Protein AF-A0A5Q0UIB2-F1 (afdb_monomer_lite)

Secondary structure (DSSP, 8-state):
---HHHHHHHHHHHHHS-HHHHHH-HHHHHHHHHHHHHHH-SS--HHHHHHHHHHHHHHHHHHHHTT------S------S-GGGGS-HHHHHHHHS-S-HHHHHHHHHHHHHHHHHHHHHTS----HHHHTT-TTS-SEEE--TTS-EEEEEEEEES--TT--HHHHHHHHHHHHHHIIIIIHHHHHHHTT-SSEEEEEEEEE-S----EEEEEETTEEEEEEE--HHHHHHHHHHHHHTGGG---SEEEEEEEEEEEETTEEEEEEEEEEEEE--TTSPP----EEEE-GGGGSSS----EEEESS---HHHHHHHHH--S-----------------

Foldseek 3Di:
DQFVLVLLLVLLCVLLVHPVLQVLAPLSVQLNVLSVVLRPDPDRAASSLVSVQLSVLLLLLQQLQQVPLDPDAQDDDSDRDHSVSSDDSVVSSCLNSPNDPVSVVQSSVLSSLQSLVCNVVVHHWDQPCRVVVDVFAARTWDDDPPAFIEGEHEEEDAALPPDDLVVLLVRCCVRQCSCVVTHHVVHCVVVVRPDYAYEYEYEYHDADQDWDWDDDPRFIKTKGWHDPVSVVSSLVSCVVVPVPHPHQWYKYWIKMFIDGPNRTFKIWTQMDISHHDPRDDDQQGKIWGFEPVPNDDRHGDRIGIDRHGDDPRVVVCVRPDDPPDPPDPPDPPPPDPDDD

Radius of gyration: 20.27 Å; chains: 1; bounding box: 44×62×57 Å

pLDDT: mean 71.96, std 18.1, range [25.45, 96.5]

Structure (mmCIF, N/CA/C/O backbone):
data_AF-A0A5Q0UIB2-F1
#
_entry.id   AF-A0A5Q0UIB2-F1
#
loop_
_atom_site.group_PDB
_atom_site.id
_atom_site.type_symbol
_atom_site.label_atom_id
_atom_site.label_alt_id
_atom_site.label_comp_id
_atom_site.label_asym_id
_atom_site.label_entity_id
_atom_site.label_seq_id
_atom_site.pdbx_PDB_ins_code
_atom_site.Cartn_x
_atom_site.Cartn_y
_atom_site.Cartn_z
_atom_site.occupancy
_atom_site.B_iso_or_equiv
_atom_site.auth_seq_id
_atom_site.auth_comp_id
_atom_site.auth_asym_id
_atom_site.auth_atom_id
_atom_site.pdbx_PDB_model_num
ATOM 1 N N . MET A 1 1 ? -3.865 -0.382 -32.700 1.00 36.28 1 MET A N 1
ATOM 2 C CA . MET A 1 1 ? -4.350 -0.501 -31.312 1.00 36.28 1 MET A CA 1
ATOM 3 C C . MET A 1 1 ? -3.596 0.543 -30.508 1.00 36.28 1 MET A C 1
ATOM 5 O O . MET A 1 1 ? -2.410 0.690 -30.798 1.00 36.28 1 MET A O 1
ATOM 9 N N . PRO A 1 2 ? -4.255 1.319 -29.630 1.00 48.44 2 PRO A N 1
ATOM 10 C CA . PRO A 1 2 ? -3.548 2.219 -28.716 1.00 48.44 2 PRO A CA 1
ATOM 11 C C . PRO A 1 2 ? -2.527 1.414 -27.906 1.00 48.44 2 PRO A C 1
ATOM 13 O O . PRO A 1 2 ? -2.755 0.230 -27.636 1.00 48.44 2 PRO A O 1
ATOM 16 N N . ASN A 1 3 ? -1.378 2.011 -27.592 1.00 61.47 3 ASN A N 1
ATOM 17 C CA . ASN A 1 3 ? -0.396 1.318 -26.766 1.00 61.47 3 ASN A CA 1
ATOM 18 C C . ASN A 1 3 ? -0.929 1.237 -25.311 1.00 61.47 3 ASN A C 1
ATOM 20 O O . ASN A 1 3 ? -1.862 1.944 -24.922 1.00 61.47 3 ASN A O 1
ATOM 24 N N . PHE A 1 4 ? -0.381 0.339 -24.492 1.00 59.69 4 PHE A N 1
ATOM 25 C CA . PHE A 1 4 ? -0.876 0.134 -23.122 1.00 59.69 4 PHE A CA 1
ATOM 26 C C . PHE A 1 4 ? -0.714 1.385 -22.234 1.00 59.69 4 PHE A C 1
ATOM 28 O O . PHE A 1 4 ? -1.560 1.667 -21.386 1.00 59.69 4 PHE A O 1
ATOM 35 N N . ALA A 1 5 ? 0.338 2.173 -22.469 1.00 65.06 5 ALA A N 1
ATOM 36 C CA . ALA A 1 5 ? 0.573 3.429 -21.764 1.00 65.06 5 ALA A CA 1
ATOM 37 C C . ALA A 1 5 ? -0.485 4.497 -22.105 1.00 65.06 5 ALA A C 1
ATOM 39 O O . ALA A 1 5 ? -0.920 5.216 -21.210 1.00 65.06 5 ALA A O 1
ATOM 40 N N . ASP A 1 6 ? -0.975 4.546 -23.348 1.00 65.19 6 ASP A N 1
ATOM 41 C CA . ASP A 1 6 ? -2.083 5.402 -23.780 1.00 65.19 6 ASP A CA 1
ATOM 42 C C . ASP A 1 6 ? -3.378 5.010 -23.064 1.00 65.19 6 ASP A C 1
ATOM 44 O O . ASP A 1 6 ? -4.120 5.885 -22.631 1.00 65.19 6 ASP A O 1
ATOM 48 N N . SER A 1 7 ? -3.622 3.709 -22.869 1.00 63.28 7 SER A N 1
ATOM 49 C CA . SER A 1 7 ? -4.803 3.223 -22.135 1.00 63.28 7 SER A CA 1
ATOM 50 C C . SER A 1 7 ? -4.756 3.632 -20.658 1.00 63.28 7 SER A C 1
ATOM 52 O O . SER A 1 7 ? -5.759 4.066 -20.099 1.00 63.28 7 SER A O 1
ATOM 54 N N . LEU A 1 8 ? -3.577 3.565 -20.028 1.00 66.06 8 LEU A N 1
ATOM 55 C CA . LEU A 1 8 ? -3.372 4.067 -18.664 1.00 66.06 8 LEU A CA 1
ATOM 56 C C . LEU A 1 8 ? -3.466 5.596 -18.584 1.00 66.06 8 LEU A C 1
ATOM 58 O O . LEU A 1 8 ? -3.991 6.131 -17.609 1.00 66.06 8 LEU A O 1
ATOM 62 N N . ARG A 1 9 ? -2.991 6.316 -19.607 1.00 71.38 9 ARG A N 1
ATOM 63 C CA . ARG A 1 9 ? -3.154 7.772 -19.695 1.00 71.38 9 ARG A CA 1
ATOM 64 C C . ARG A 1 9 ? -4.632 8.134 -19.762 1.00 71.38 9 ARG A C 1
ATOM 66 O O . ARG A 1 9 ? -5.083 8.967 -18.985 1.00 71.38 9 ARG A O 1
ATOM 73 N N . GLU A 1 10 ? -5.379 7.507 -20.666 1.00 68.56 10 GLU A N 1
ATOM 74 C CA . GLU A 1 10 ? -6.825 7.701 -20.797 1.00 68.56 10 GLU A CA 1
ATOM 75 C C . GLU A 1 10 ? -7.543 7.358 -19.490 1.00 68.56 10 GLU A C 1
ATOM 77 O O . GLU A 1 10 ? -8.359 8.152 -19.029 1.00 68.56 10 GLU A O 1
ATOM 82 N N . PHE A 1 11 ? -7.160 6.262 -18.830 1.00 70.25 11 PHE A N 1
ATOM 83 C CA . PHE A 1 11 ? -7.655 5.882 -17.506 1.00 70.25 11 PHE A CA 1
ATOM 84 C C . PHE A 1 11 ? -7.462 7.002 -16.467 1.00 70.25 11 PHE A C 1
ATOM 86 O O . PHE A 1 11 ? -8.418 7.413 -15.809 1.00 70.25 11 PHE A O 1
ATOM 93 N N . PHE A 1 12 ? -6.253 7.558 -16.339 1.00 70.94 12 PHE A N 1
ATOM 94 C CA . PHE A 1 12 ? -6.005 8.649 -15.391 1.00 70.94 12 PHE A CA 1
ATOM 95 C C . PHE A 1 12 ? -6.692 9.956 -15.783 1.00 70.94 12 PHE A C 1
ATOM 97 O O . PHE A 1 12 ? -7.171 10.660 -14.900 1.00 70.94 12 PHE A O 1
ATOM 104 N N . LEU A 1 13 ? -6.771 10.279 -17.077 1.00 70.44 13 LEU A N 1
ATOM 105 C CA . LEU A 1 13 ? -7.489 11.459 -17.571 1.00 70.44 13 LEU A CA 1
ATOM 106 C C . LEU A 1 13 ? -8.978 11.389 -17.234 1.00 70.44 13 LEU A C 1
ATOM 108 O O . LEU A 1 13 ? -9.573 12.384 -16.824 1.00 70.44 13 LEU A O 1
ATOM 112 N N . VAL A 1 14 ? -9.560 10.201 -17.375 1.00 67.00 14 VAL A N 1
ATOM 113 C CA . VAL A 1 14 ? -10.951 9.910 -17.042 1.00 67.00 14 VAL A CA 1
ATOM 114 C C . VAL A 1 14 ? -11.206 10.086 -15.540 1.00 67.00 14 VAL A C 1
ATOM 116 O O . VAL A 1 14 ? -12.206 10.692 -15.159 1.00 67.00 14 VAL A O 1
ATOM 119 N N . ILE A 1 15 ? -10.283 9.649 -14.680 1.00 64.44 15 ILE A N 1
ATOM 120 C CA . ILE A 1 15 ? -10.420 9.816 -13.224 1.00 64.44 15 ILE A CA 1
ATOM 121 C C . ILE A 1 15 ? -10.185 11.269 -12.787 1.00 64.44 15 ILE A C 1
ATOM 123 O O . ILE A 1 15 ? -10.944 11.801 -11.976 1.00 64.44 15 ILE A O 1
ATOM 127 N N . ALA A 1 16 ? -9.162 11.928 -13.332 1.00 64.56 16 ALA A N 1
ATOM 128 C CA . ALA A 1 16 ? -8.781 13.293 -12.974 1.00 64.56 16 ALA A CA 1
ATOM 129 C C . ALA A 1 16 ? -9.656 14.373 -13.633 1.00 64.56 16 ALA A C 1
ATOM 131 O O . ALA A 1 16 ? -9.430 15.552 -13.400 1.00 64.56 16 ALA A O 1
ATOM 132 N N . SER A 1 17 ? -10.657 13.997 -14.438 1.00 59.56 17 SER A N 1
ATOM 133 C CA . SER A 1 17 ? -11.678 14.866 -15.054 1.00 59.56 17 SER A CA 1
ATOM 134 C C . SER A 1 17 ? -11.187 15.939 -16.051 1.00 59.56 17 SER A C 1
ATOM 136 O O . SER A 1 17 ? -11.980 16.373 -16.887 1.00 59.56 17 SER A O 1
ATOM 138 N N . SER A 1 18 ? -9.917 16.380 -16.027 1.00 65.06 18 SER A N 1
ATOM 139 C CA . SER A 1 18 ? -9.309 17.217 -17.082 1.00 65.06 18 SER A CA 1
ATOM 140 C C . SER A 1 18 ? -7.768 17.255 -17.058 1.00 65.06 18 SER A C 1
ATOM 142 O O . SER A 1 18 ? -7.144 17.126 -16.009 1.00 65.06 18 SER A O 1
ATOM 144 N N . GLU A 1 19 ? -7.139 17.552 -18.205 1.00 63.50 19 GLU A N 1
ATOM 145 C CA . GLU A 1 19 ? -5.682 17.792 -18.312 1.00 63.50 19 GLU A CA 1
ATOM 146 C C . GLU A 1 19 ? -5.175 18.982 -17.483 1.00 63.50 19 GLU A C 1
ATOM 148 O O . GLU A 1 19 ? -4.010 19.012 -17.080 1.00 63.50 19 GLU A O 1
ATOM 153 N N . THR A 1 20 ? -6.014 19.998 -17.268 1.00 62.47 20 THR A N 1
ATOM 154 C CA . THR A 1 20 ? -5.628 21.208 -16.530 1.00 62.47 20 THR A CA 1
ATOM 155 C C . THR A 1 20 ? -5.416 20.894 -15.054 1.00 62.47 20 THR A C 1
ATOM 157 O O . THR A 1 20 ? -4.404 21.305 -14.497 1.00 62.47 20 THR A O 1
ATOM 160 N N . GLU A 1 21 ? -6.317 20.112 -14.456 1.00 59.75 21 GLU A N 1
ATOM 161 C CA . GLU A 1 21 ? -6.222 19.689 -13.053 1.00 59.75 21 GLU A CA 1
ATOM 162 C C . GLU A 1 21 ? -4.993 18.787 -12.819 1.00 59.75 21 GLU A C 1
ATOM 164 O O . GLU A 1 21 ? -4.321 18.888 -11.794 1.00 59.75 21 GLU A O 1
ATOM 169 N N . ILE A 1 22 ? -4.604 17.988 -13.818 1.00 59.00 22 ILE A N 1
ATOM 170 C CA . ILE A 1 22 ? -3.416 17.128 -13.732 1.00 59.00 22 ILE A CA 1
ATOM 171 C C . ILE A 1 22 ? -2.112 17.936 -13.711 1.00 59.00 22 ILE A C 1
ATOM 173 O O . ILE A 1 22 ? -1.179 17.588 -12.988 1.00 59.00 22 ILE A O 1
ATOM 177 N N . LYS A 1 23 ? -2.027 19.037 -14.469 1.00 62.88 23 LYS A N 1
ATOM 178 C CA . LYS A 1 23 ? -0.809 19.872 -14.540 1.00 62.88 23 LYS A CA 1
ATOM 179 C C . LYS A 1 23 ? -0.460 20.550 -13.211 1.00 62.88 23 LYS A C 1
ATOM 181 O O . LYS A 1 23 ? 0.684 20.982 -13.049 1.00 62.88 23 LYS A O 1
ATOM 186 N N . GLU A 1 24 ? -1.411 20.625 -12.282 1.00 63.53 24 GLU A N 1
ATOM 187 C CA . GLU A 1 24 ? -1.240 21.204 -10.948 1.00 63.53 24 GLU A CA 1
ATOM 188 C C . GLU A 1 24 ? -0.707 20.185 -9.918 1.00 63.53 24 GLU A C 1
ATOM 190 O O . GLU A 1 24 ? -0.070 20.589 -8.944 1.00 63.53 24 GLU A O 1
ATOM 195 N N . ASN A 1 25 ? -0.848 18.871 -10.157 1.00 64.12 25 ASN A N 1
ATOM 196 C CA . ASN A 1 25 ? -0.273 17.817 -9.312 1.00 64.12 25 ASN A CA 1
ATOM 197 C C . ASN A 1 25 ? 1.076 17.327 -9.853 1.00 64.12 25 ASN A C 1
ATOM 199 O O . ASN A 1 25 ? 1.138 16.659 -10.880 1.00 64.12 25 ASN A O 1
ATOM 203 N N . SER A 1 26 ? 2.165 17.565 -9.119 1.00 65.44 26 SER A N 1
ATOM 204 C CA . SER A 1 26 ? 3.510 17.158 -9.546 1.00 65.44 26 SER A CA 1
ATOM 205 C C . SER A 1 26 ? 3.712 15.640 -9.649 1.00 65.44 26 SER A C 1
ATOM 207 O O . SER A 1 26 ? 4.432 15.196 -10.535 1.00 65.44 26 SER A O 1
ATOM 209 N N . LEU A 1 27 ? 3.073 14.825 -8.804 1.00 69.69 27 LEU A N 1
ATOM 210 C CA . LEU A 1 27 ? 3.180 13.363 -8.848 1.00 69.69 27 LEU A CA 1
ATOM 211 C C . LEU A 1 27 ? 2.435 12.775 -10.053 1.00 69.69 27 LEU A C 1
ATOM 213 O O . LEU A 1 27 ? 3.013 11.972 -10.786 1.00 69.69 27 LEU A O 1
ATOM 217 N N . LEU A 1 28 ? 1.168 13.156 -10.255 1.00 67.25 28 LEU A N 1
ATOM 218 C CA . LEU A 1 28 ? 0.359 12.646 -11.367 1.00 67.25 28 LEU A CA 1
ATOM 219 C C . LEU A 1 28 ? 0.869 13.178 -12.707 1.00 67.25 28 LEU A C 1
ATOM 221 O O . LEU A 1 28 ? 1.007 12.404 -13.650 1.00 67.25 28 LEU A O 1
ATOM 225 N N . LYS A 1 29 ? 1.250 14.460 -12.764 1.00 71.75 29 LYS A N 1
ATOM 226 C CA . LYS A 1 29 ? 1.937 15.050 -13.915 1.00 71.75 29 LYS A CA 1
ATOM 227 C C . LYS A 1 29 ? 3.205 14.278 -14.267 1.00 71.75 29 LYS A C 1
ATOM 229 O O . LYS A 1 29 ? 3.327 13.843 -15.404 1.00 71.75 29 LYS A O 1
ATOM 234 N N . ASN A 1 30 ? 4.096 14.037 -13.298 1.00 72.50 30 ASN A N 1
ATOM 235 C CA . ASN A 1 30 ? 5.318 13.26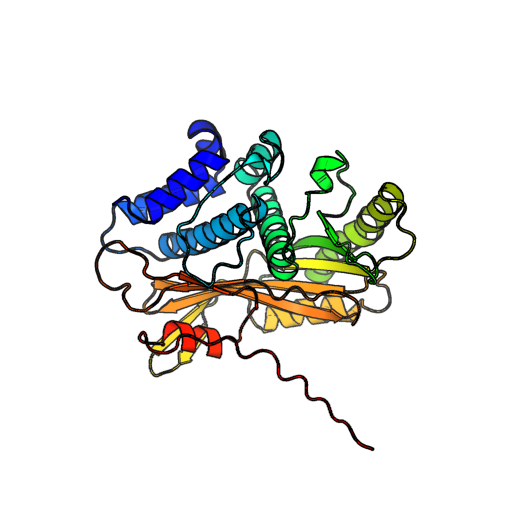5 -13.542 1.00 72.50 30 ASN A CA 1
ATOM 236 C C . ASN A 1 30 ? 4.996 11.854 -14.058 1.00 72.50 30 ASN A C 1
ATOM 238 O O . ASN A 1 30 ? 5.676 11.362 -14.950 1.00 72.50 30 ASN A O 1
ATOM 242 N N . ARG A 1 31 ? 3.961 11.190 -13.522 1.00 70.81 31 ARG A N 1
ATOM 243 C CA . ARG A 1 31 ? 3.537 9.870 -14.015 1.00 70.81 31 ARG A CA 1
ATOM 244 C C . ARG A 1 31 ? 3.041 9.933 -15.458 1.00 70.81 31 ARG A C 1
ATOM 246 O O . ARG A 1 31 ? 3.454 9.093 -16.247 1.00 70.81 31 ARG A O 1
ATOM 253 N N . LEU A 1 32 ? 2.211 10.912 -15.818 1.00 71.19 32 LEU A N 1
ATOM 254 C CA . LEU A 1 32 ? 1.721 11.053 -17.191 1.00 71.19 32 LEU A CA 1
ATOM 255 C C . LEU A 1 32 ? 2.834 11.411 -18.176 1.00 71.19 32 LEU A C 1
ATOM 257 O O . LEU A 1 32 ? 2.921 10.774 -19.218 1.00 71.19 32 LEU A O 1
ATOM 261 N N . GLU A 1 33 ? 3.720 12.344 -17.821 1.00 76.19 33 GLU A N 1
ATOM 262 C CA . GLU A 1 33 ? 4.900 12.679 -18.630 1.00 76.19 33 GLU A CA 1
ATOM 263 C C . GLU A 1 33 ? 5.754 11.425 -18.882 1.00 76.19 33 GLU A C 1
ATOM 265 O O . GLU A 1 33 ? 6.173 11.164 -20.007 1.00 76.19 33 GLU A O 1
ATOM 270 N N . LYS A 1 34 ? 5.923 10.568 -17.865 1.00 71.62 34 LYS A N 1
ATOM 271 C CA . LYS A 1 34 ? 6.623 9.284 -18.012 1.00 71.62 34 LYS A CA 1
ATOM 272 C C . LYS A 1 34 ? 5.872 8.275 -18.888 1.00 71.62 34 LYS A C 1
ATOM 274 O O . LYS A 1 34 ? 6.515 7.546 -19.636 1.00 71.62 34 LYS A O 1
ATOM 279 N N . LEU A 1 35 ? 4.539 8.223 -18.846 1.00 68.81 35 LEU A N 1
ATOM 280 C CA . LEU A 1 35 ? 3.742 7.382 -19.757 1.00 68.81 35 LEU A CA 1
ATOM 281 C C . LEU A 1 35 ? 3.807 7.878 -21.216 1.00 68.81 35 LEU A C 1
ATOM 283 O O . LEU A 1 35 ? 3.777 7.071 -22.150 1.00 68.81 35 LEU A O 1
ATOM 287 N N . GLU A 1 36 ? 3.930 9.189 -21.427 1.00 70.75 36 GLU A N 1
ATOM 288 C CA . GLU A 1 36 ? 4.139 9.796 -22.748 1.00 70.75 36 GLU A CA 1
ATOM 289 C C . GLU A 1 36 ? 5.537 9.490 -23.306 1.00 70.75 36 GLU A C 1
ATOM 291 O O . GLU A 1 36 ? 5.662 9.124 -24.479 1.00 70.75 36 GLU A O 1
ATOM 296 N N . GLU A 1 37 ? 6.578 9.551 -22.466 1.00 69.44 37 GLU A N 1
ATOM 297 C CA . GLU A 1 37 ? 7.935 9.100 -22.818 1.00 69.44 37 GLU A CA 1
ATOM 298 C C . GLU A 1 37 ? 7.905 7.638 -23.301 1.00 69.44 37 GLU A C 1
ATOM 300 O O . GLU A 1 37 ? 8.342 7.342 -24.413 1.00 69.44 37 GLU A O 1
ATOM 305 N N . ILE A 1 38 ? 7.257 6.737 -22.549 1.00 65.31 38 ILE A N 1
ATOM 306 C CA . ILE A 1 38 ? 7.101 5.315 -22.922 1.00 65.31 38 ILE A CA 1
ATOM 307 C C . ILE A 1 38 ? 6.439 5.139 -24.289 1.00 65.31 38 ILE A C 1
ATOM 309 O O . ILE A 1 38 ? 6.805 4.249 -25.053 1.00 65.31 38 ILE A O 1
ATOM 313 N N . SER A 1 39 ? 5.454 5.980 -24.596 1.00 61.09 39 SER A N 1
ATOM 314 C CA . SER A 1 39 ? 4.678 5.897 -25.834 1.00 61.09 39 SER A CA 1
ATOM 315 C C . SER A 1 39 ? 5.459 6.331 -27.076 1.00 61.09 39 SER A C 1
ATOM 317 O O . SER A 1 39 ? 5.040 6.037 -28.197 1.00 61.09 39 SER A O 1
ATOM 319 N N . SER A 1 40 ? 6.573 7.040 -26.884 1.00 61.22 40 SER A N 1
ATOM 320 C CA . SER A 1 40 ? 7.373 7.650 -27.950 1.00 61.22 40 SER A CA 1
ATOM 321 C C . SER A 1 40 ? 8.780 7.055 -28.094 1.00 61.22 40 SER A C 1
ATOM 323 O O . SER A 1 40 ? 9.405 7.231 -29.143 1.00 61.22 40 SER A O 1
ATOM 325 N N . GLU A 1 41 ? 9.268 6.320 -27.093 1.00 58.00 41 GLU A N 1
ATOM 326 C CA . GLU A 1 41 ? 10.610 5.734 -27.069 1.00 58.00 41 GLU A CA 1
ATOM 327 C C . GLU A 1 41 ? 10.651 4.268 -27.545 1.00 58.00 41 GLU A C 1
ATOM 329 O O . GLU A 1 41 ? 9.768 3.462 -27.263 1.00 58.00 41 GLU A O 1
ATOM 334 N N . GLN A 1 42 ? 11.736 3.891 -28.238 1.00 53.31 42 GLN A N 1
ATOM 335 C CA . GLN A 1 42 ? 12.045 2.484 -28.547 1.00 53.31 42 GLN A CA 1
ATOM 336 C C . GLN A 1 42 ? 12.636 1.728 -27.344 1.00 53.31 42 GLN A C 1
ATOM 338 O O . GLN A 1 42 ? 12.599 0.498 -27.313 1.00 53.31 42 GLN A O 1
ATOM 343 N N . GLU A 1 43 ? 13.187 2.437 -26.355 1.00 55.88 43 GLU A N 1
ATOM 344 C CA . GLU A 1 43 ? 13.786 1.842 -25.162 1.00 55.88 43 GLU A CA 1
ATOM 345 C C . GLU A 1 43 ? 13.398 2.624 -23.906 1.00 55.88 43 GLU A C 1
ATOM 347 O O . GLU A 1 43 ? 13.762 3.781 -23.760 1.00 55.88 43 GLU A O 1
ATOM 352 N N . ILE A 1 44 ? 12.685 1.963 -22.991 1.00 57.88 44 ILE A N 1
ATOM 353 C CA . ILE A 1 44 ? 12.150 2.578 -21.774 1.00 57.88 44 ILE A CA 1
ATOM 354 C C . ILE A 1 44 ? 13.211 2.581 -20.663 1.00 57.88 44 ILE A C 1
ATOM 356 O O . ILE A 1 44 ? 13.749 1.527 -20.303 1.00 57.88 44 ILE A O 1
ATOM 360 N N . GLY A 1 45 ? 13.474 3.756 -20.085 1.00 58.75 45 GLY A N 1
ATOM 361 C CA . GLY A 1 45 ? 14.343 3.931 -18.916 1.00 58.75 45 GLY A CA 1
ATOM 362 C C . GLY A 1 45 ? 13.759 3.400 -17.592 1.00 58.75 45 GLY A C 1
ATOM 363 O O . GLY A 1 45 ? 12.615 2.946 -17.512 1.00 58.75 45 GLY A O 1
ATOM 364 N N . PHE A 1 46 ? 14.555 3.469 -16.519 1.00 68.81 46 PHE A N 1
ATOM 365 C CA . PHE A 1 46 ? 14.170 3.000 -15.177 1.00 68.81 46 PHE A CA 1
ATOM 366 C C . PHE A 1 46 ? 12.928 3.728 -14.632 1.00 68.81 46 PHE A C 1
ATOM 368 O O . PHE A 1 46 ? 11.916 3.074 -14.382 1.00 68.81 46 PHE A O 1
ATOM 375 N N . ASP A 1 47 ? 12.981 5.061 -14.535 1.00 67.06 47 ASP A N 1
ATOM 376 C CA . ASP A 1 47 ? 11.901 5.885 -13.968 1.00 67.06 47 ASP A CA 1
ATOM 377 C C . ASP A 1 47 ? 10.569 5.673 -14.702 1.00 67.06 47 ASP A C 1
ATOM 379 O O . ASP A 1 47 ? 9.500 5.631 -14.097 1.00 67.06 47 ASP A O 1
ATOM 383 N N . ALA A 1 48 ? 10.639 5.503 -16.022 1.00 65.88 48 ALA A N 1
ATOM 384 C CA . ALA A 1 48 ? 9.484 5.273 -16.873 1.00 65.88 48 ALA A CA 1
ATOM 385 C C . ALA A 1 48 ? 8.876 3.873 -16.654 1.00 65.88 48 ALA A C 1
ATOM 387 O O . ALA A 1 48 ? 7.664 3.735 -16.485 1.00 65.88 48 ALA A O 1
ATOM 388 N N . SER A 1 49 ? 9.708 2.831 -16.551 1.00 66.19 49 SER A N 1
ATOM 389 C CA . SER A 1 49 ? 9.240 1.465 -16.261 1.00 66.19 49 SER A CA 1
ATOM 390 C C . SER A 1 49 ? 8.619 1.349 -14.862 1.00 66.19 49 SER A C 1
ATOM 392 O O . SER A 1 49 ? 7.599 0.683 -14.677 1.00 66.19 49 SER A O 1
ATOM 394 N N . GLU A 1 50 ? 9.209 2.017 -13.868 1.00 74.56 50 GLU A N 1
ATOM 395 C CA . GLU A 1 50 ? 8.668 2.089 -12.510 1.00 74.56 50 GLU A CA 1
ATOM 396 C C . GLU A 1 50 ? 7.326 2.830 -12.476 1.00 74.56 50 GLU A C 1
ATOM 398 O O . GLU A 1 50 ? 6.359 2.342 -11.880 1.00 74.56 50 GLU A O 1
ATOM 403 N N . ALA A 1 51 ? 7.255 3.993 -13.134 1.00 71.31 51 ALA A N 1
ATOM 404 C CA . ALA A 1 51 ? 6.037 4.785 -13.225 1.00 71.31 51 ALA A CA 1
ATOM 405 C C . ALA A 1 51 ? 4.894 3.972 -13.834 1.00 71.31 51 ALA A C 1
ATOM 407 O O . ALA A 1 51 ? 3.777 4.034 -13.322 1.00 71.31 51 ALA A O 1
ATOM 408 N N . LEU A 1 52 ? 5.167 3.167 -14.860 1.00 69.12 52 LEU A N 1
ATOM 409 C CA . LEU A 1 52 ? 4.158 2.309 -15.466 1.00 69.12 52 LEU A CA 1
ATOM 410 C C . LEU A 1 52 ? 3.680 1.190 -14.536 1.00 69.12 52 LEU A C 1
ATOM 412 O O . LEU A 1 52 ? 2.473 0.987 -14.420 1.00 69.12 52 LEU A O 1
ATOM 416 N N . LEU A 1 53 ? 4.579 0.465 -13.865 1.00 71.38 53 LEU A N 1
ATOM 417 C CA . LEU A 1 53 ? 4.175 -0.610 -12.948 1.00 71.38 53 LEU A CA 1
ATOM 418 C C . LEU A 1 53 ? 3.348 -0.062 -11.778 1.00 71.38 53 LEU A C 1
ATOM 420 O O . LEU A 1 53 ? 2.295 -0.613 -11.461 1.00 71.38 53 LEU A O 1
ATOM 424 N N . LYS A 1 54 ? 3.765 1.066 -11.188 1.00 77.81 54 LYS A N 1
ATOM 425 C CA . LYS A 1 54 ? 2.989 1.762 -10.148 1.00 77.81 54 LYS A CA 1
ATOM 426 C C . LYS A 1 54 ? 1.634 2.232 -10.677 1.00 77.81 54 LYS A C 1
ATOM 428 O O . LYS A 1 54 ? 0.621 2.026 -10.023 1.00 77.81 54 LYS A O 1
ATOM 433 N N . SER A 1 55 ? 1.617 2.811 -11.874 1.00 73.12 55 SER A N 1
ATOM 434 C CA . SER A 1 55 ? 0.394 3.262 -12.542 1.00 73.12 55 SER A CA 1
ATOM 435 C C . SER A 1 55 ? -0.579 2.122 -12.808 1.00 73.12 55 SER A C 1
ATOM 437 O O . SER A 1 55 ? -1.773 2.273 -12.594 1.00 73.12 55 SER A O 1
ATOM 439 N N . THR A 1 56 ? -0.066 0.972 -13.235 1.00 71.50 56 THR A N 1
ATOM 440 C CA . THR A 1 56 ? -0.878 -0.215 -13.505 1.00 71.50 56 THR A CA 1
ATOM 441 C C . THR A 1 56 ? -1.460 -0.788 -12.220 1.00 71.50 56 THR A C 1
ATOM 443 O O . THR A 1 56 ? -2.639 -1.133 -12.186 1.00 71.50 56 THR A O 1
ATOM 446 N N . LEU A 1 57 ? -0.656 -0.874 -11.156 1.00 77.12 57 LEU A N 1
ATOM 447 C CA . LEU A 1 57 ? -1.130 -1.320 -9.850 1.00 77.12 57 LEU A CA 1
ATOM 448 C C . LEU A 1 57 ? -2.246 -0.403 -9.340 1.00 77.12 57 LEU A C 1
ATOM 450 O O . LEU A 1 57 ? -3.329 -0.879 -9.013 1.00 77.12 57 LEU A O 1
ATOM 454 N N . ASP A 1 58 ? -2.007 0.908 -9.347 1.00 78.75 58 ASP A N 1
ATOM 455 C CA . ASP A 1 58 ? -2.989 1.889 -8.895 1.00 78.75 58 ASP A CA 1
ATOM 456 C C . ASP A 1 58 ? -4.262 1.825 -9.767 1.00 78.75 58 ASP A C 1
ATOM 458 O O . ASP A 1 58 ? -5.367 1.784 -9.233 1.00 78.75 58 ASP A O 1
ATOM 462 N N . ALA A 1 59 ? -4.136 1.706 -11.095 1.00 71.38 59 ALA A N 1
ATOM 463 C CA . ALA A 1 59 ? -5.282 1.565 -11.995 1.00 71.38 59 ALA A CA 1
ATOM 464 C C . ALA A 1 59 ? -6.093 0.285 -11.746 1.00 71.38 59 ALA A C 1
ATOM 466 O O . ALA A 1 59 ? -7.324 0.314 -11.749 1.00 71.38 59 ALA A O 1
ATOM 467 N N . THR A 1 60 ? -5.410 -0.828 -11.475 1.00 72.19 60 THR A N 1
ATOM 468 C CA . THR A 1 60 ? -6.046 -2.106 -11.129 1.00 72.19 60 THR A CA 1
ATOM 469 C C . THR A 1 60 ? -6.856 -1.970 -9.842 1.00 72.19 60 THR A C 1
ATOM 471 O O . THR A 1 60 ? -8.030 -2.331 -9.808 1.00 72.19 60 THR A O 1
ATOM 474 N N . CYS A 1 61 ? -6.266 -1.394 -8.792 1.00 76.75 61 CYS A N 1
ATOM 475 C CA . CYS A 1 61 ? -6.941 -1.208 -7.509 1.00 76.75 61 CYS A CA 1
ATOM 476 C C . CYS A 1 61 ? -8.148 -0.268 -7.621 1.00 76.75 61 CYS A C 1
ATOM 478 O O . CYS A 1 61 ? -9.216 -0.573 -7.097 1.00 76.75 61 CYS A O 1
ATOM 480 N N . LEU A 1 62 ? -8.008 0.841 -8.348 1.00 73.88 62 LEU A N 1
ATOM 481 C CA . LEU A 1 62 ? -9.100 1.791 -8.568 1.00 73.88 62 LEU A CA 1
ATOM 482 C C . LEU A 1 62 ? -10.230 1.185 -9.419 1.00 73.88 62 LEU A C 1
ATOM 484 O O . LEU A 1 62 ? -11.400 1.433 -9.142 1.00 73.88 62 LEU A O 1
ATOM 488 N N . SER A 1 63 ? -9.906 0.332 -10.396 1.00 65.50 63 SER A N 1
ATOM 489 C CA . SER A 1 63 ? -10.907 -0.437 -11.148 1.00 65.50 63 SER A CA 1
ATOM 490 C C . SER A 1 63 ? -11.688 -1.393 -10.233 1.00 65.50 63 SER A C 1
ATOM 492 O O . SER A 1 63 ? -12.917 -1.400 -10.277 1.00 65.50 63 SER A O 1
ATOM 494 N N . ILE A 1 64 ? -11.017 -2.117 -9.329 1.00 68.94 64 ILE A N 1
ATOM 495 C CA . ILE A 1 64 ? -11.684 -2.994 -8.344 1.00 68.94 64 ILE A CA 1
ATOM 496 C C . ILE A 1 64 ? -12.634 -2.191 -7.446 1.00 68.94 64 ILE A C 1
ATOM 498 O O . ILE A 1 64 ? -13.789 -2.578 -7.270 1.00 68.94 64 ILE A O 1
ATOM 502 N N . LEU A 1 65 ? -12.174 -1.052 -6.917 1.00 70.81 65 LEU A N 1
ATOM 503 C CA . LEU A 1 65 ? -13.003 -0.173 -6.085 1.00 70.81 65 LEU A CA 1
ATOM 504 C C . LEU A 1 65 ? -14.219 0.372 -6.839 1.00 70.81 65 LEU A C 1
ATOM 506 O O . LEU A 1 65 ? -15.261 0.579 -6.230 1.00 70.81 65 LEU A O 1
ATOM 510 N N . SER A 1 66 ? -14.128 0.527 -8.164 1.00 65.69 66 SER A N 1
ATOM 511 C CA . SER A 1 66 ? -15.245 0.991 -8.993 1.00 65.69 66 SER A CA 1
ATOM 512 C C . SER A 1 66 ? -16.405 -0.010 -9.143 1.00 65.69 66 SER A C 1
ATOM 514 O O . SER A 1 66 ? -17.372 0.267 -9.852 1.00 65.69 66 SER A O 1
ATOM 516 N N . GLY A 1 67 ? -16.336 -1.172 -8.486 1.00 59.25 67 GLY A N 1
ATOM 517 C CA . GLY A 1 67 ? -17.374 -2.204 -8.543 1.00 59.25 67 GLY A CA 1
ATOM 518 C C . GLY A 1 67 ? -17.134 -3.281 -9.603 1.00 59.25 67 GLY A C 1
ATOM 519 O O . GLY A 1 67 ? -17.924 -4.219 -9.696 1.00 59.25 67 GLY A O 1
ATOM 520 N N . ASN A 1 68 ? -16.013 -3.226 -10.333 1.00 55.81 68 ASN A N 1
ATOM 521 C CA . ASN A 1 68 ? -15.577 -4.273 -11.263 1.00 55.81 68 ASN A CA 1
ATOM 522 C C . ASN A 1 68 ? -14.932 -5.460 -10.530 1.00 55.81 68 ASN A C 1
ATOM 524 O O . ASN A 1 68 ? -13.809 -5.873 -10.810 1.00 55.81 68 ASN A O 1
ATOM 528 N N . ILE A 1 69 ? -15.677 -6.036 -9.584 1.00 51.50 69 ILE A N 1
ATOM 529 C CA . ILE A 1 69 ? -15.301 -7.232 -8.822 1.00 51.50 69 ILE A CA 1
ATOM 530 C C . ILE A 1 69 ? -15.802 -8.485 -9.556 1.00 51.50 69 ILE A C 1
ATOM 532 O O . ILE A 1 69 ? -16.461 -9.352 -8.987 1.00 51.50 69 ILE A O 1
ATOM 536 N N . GLU A 1 70 ? -15.525 -8.615 -10.853 1.00 51.16 70 GLU A N 1
ATOM 537 C CA . GLU A 1 70 ? -15.512 -9.962 -11.422 1.00 51.16 70 GLU A CA 1
ATOM 538 C C . GLU A 1 70 ? -14.162 -10.571 -11.046 1.00 51.16 70 GLU A C 1
ATOM 540 O O . GLU A 1 70 ? -13.125 -9.999 -11.376 1.00 51.16 70 GLU A O 1
ATOM 545 N N . LYS A 1 71 ? -14.161 -11.725 -10.353 1.00 48.69 71 LYS A N 1
ATOM 546 C CA . LYS A 1 71 ? -12.959 -12.547 -10.113 1.00 48.69 71 LYS A CA 1
ATOM 547 C C . LYS A 1 71 ? -12.364 -12.974 -11.457 1.00 48.69 71 LYS A C 1
ATOM 549 O O . LYS A 1 71 ? -12.554 -14.108 -11.894 1.00 48.69 71 LYS A O 1
ATOM 554 N N . LYS A 1 72 ? -11.679 -12.068 -12.148 1.00 44.75 72 LYS A N 1
ATOM 555 C CA . LYS A 1 72 ? -11.022 -12.353 -13.414 1.00 44.75 72 LYS A CA 1
ATOM 556 C C . LYS A 1 72 ? -9.591 -12.762 -13.107 1.00 44.75 72 LYS A C 1
ATOM 558 O O . LYS A 1 72 ? -8.825 -11.968 -12.562 1.00 44.75 72 LYS A O 1
ATOM 563 N N . PRO A 1 73 ? -9.218 -14.016 -13.399 1.00 38.53 73 PRO A N 1
ATOM 564 C CA . PRO A 1 73 ? -7.839 -14.434 -13.277 1.00 38.53 73 PRO A CA 1
ATOM 565 C C . PRO A 1 73 ? -7.017 -13.646 -14.295 1.00 38.53 73 PRO A C 1
ATOM 567 O O . PRO A 1 73 ? -7.175 -13.847 -15.493 1.00 38.53 73 PRO A O 1
ATOM 570 N N . THR A 1 74 ? -6.151 -12.762 -13.793 1.00 42.88 74 THR A N 1
ATOM 571 C CA . THR A 1 74 ? -4.870 -12.322 -14.384 1.00 42.88 74 THR A CA 1
ATOM 572 C C . THR A 1 74 ? -4.838 -11.746 -15.806 1.00 42.88 74 THR A C 1
ATOM 574 O O . THR A 1 74 ? -3.780 -11.306 -16.239 1.00 42.88 74 THR A O 1
ATOM 577 N N . GLU A 1 75 ? -5.956 -11.664 -16.518 1.00 38.66 75 GLU A N 1
ATOM 578 C CA . GLU A 1 75 ? -6.058 -11.124 -17.871 1.00 38.66 75 GLU A CA 1
ATOM 579 C C . GLU A 1 75 ? -7.436 -10.520 -18.092 1.00 38.66 75 GLU A C 1
ATOM 581 O O . GLU A 1 75 ? -8.385 -11.178 -18.521 1.00 38.66 75 GLU A O 1
ATOM 586 N N . SER A 1 76 ? -7.553 -9.237 -17.814 1.00 38.34 76 SER A N 1
ATOM 587 C CA . SER A 1 76 ? -8.682 -8.457 -18.290 1.00 38.34 76 SER A CA 1
ATOM 588 C C . SER A 1 76 ? -8.161 -7.151 -18.849 1.00 38.34 76 SER A C 1
ATOM 590 O O . SER A 1 76 ? -7.229 -6.563 -18.300 1.00 38.34 76 SER A O 1
ATOM 592 N N . GLU A 1 77 ? -8.770 -6.700 -19.942 1.00 40.91 77 GLU A N 1
ATOM 593 C CA . GLU A 1 77 ? -8.676 -5.301 -20.338 1.00 40.91 77 GLU A CA 1
ATOM 594 C C . GLU A 1 77 ? -9.073 -4.449 -19.124 1.00 40.91 77 GLU A C 1
ATOM 596 O O . GLU A 1 77 ? -10.092 -4.721 -18.478 1.00 40.91 77 GLU A O 1
ATOM 601 N N . LEU A 1 78 ? -8.233 -3.471 -18.766 1.00 44.00 78 LEU A N 1
ATOM 602 C CA . LEU A 1 78 ? -8.553 -2.499 -17.723 1.00 44.00 78 LEU A CA 1
ATOM 603 C C . LEU A 1 78 ? -9.857 -1.813 -18.130 1.00 44.00 78 LEU A C 1
ATOM 605 O O . LEU A 1 78 ? -9.876 -1.015 -19.063 1.00 44.00 78 LEU A O 1
ATOM 609 N N . THR A 1 79 ? -10.948 -2.167 -17.459 1.00 41.00 79 THR A N 1
ATOM 610 C CA . THR A 1 79 ? -12.278 -1.635 -17.751 1.00 41.00 79 THR A CA 1
ATOM 611 C C . THR A 1 79 ? -12.713 -0.809 -16.546 1.00 41.00 79 THR A C 1
ATOM 613 O O . THR A 1 79 ? -12.648 -1.278 -15.406 1.00 41.00 79 THR A O 1
ATOM 616 N N . ILE A 1 80 ? -13.084 0.448 -16.784 1.00 40.44 80 ILE A N 1
ATOM 617 C CA . ILE A 1 80 ? -13.765 1.298 -15.807 1.00 40.44 80 ILE A CA 1
ATOM 618 C C . ILE A 1 80 ? -15.250 1.240 -16.168 1.00 40.44 80 ILE A C 1
ATOM 620 O O . ILE A 1 80 ? -15.609 1.697 -17.252 1.00 40.44 80 ILE A O 1
ATOM 624 N N . ASP A 1 81 ? -16.090 0.720 -15.275 1.00 44.31 81 ASP A N 1
ATOM 625 C CA . ASP A 1 81 ? -17.542 0.721 -15.485 1.00 44.31 81 ASP A CA 1
ATOM 626 C C . ASP A 1 81 ? -18.141 2.048 -14.988 1.00 44.31 81 ASP A C 1
ATOM 628 O O . ASP A 1 81 ? -18.498 2.907 -15.794 1.00 44.31 81 ASP A O 1
ATOM 632 N N . GLU A 1 82 ? -18.169 2.281 -13.670 1.00 45.03 82 GLU A N 1
ATOM 633 C CA . GLU A 1 82 ? -18.693 3.515 -13.065 1.00 45.03 82 GLU A CA 1
ATOM 634 C C . GLU A 1 82 ? -17.699 4.124 -12.061 1.00 45.03 82 GLU A C 1
ATOM 636 O O . GLU A 1 82 ? -17.555 3.690 -10.920 1.00 45.03 82 GLU A O 1
ATOM 641 N N . ILE A 1 83 ? -17.025 5.199 -12.477 1.00 36.84 83 ILE A N 1
ATOM 642 C CA . ILE A 1 83 ? -16.022 5.947 -11.686 1.00 36.84 83 ILE A CA 1
ATOM 643 C C . ILE A 1 83 ? -16.587 6.468 -10.354 1.00 36.84 83 ILE A C 1
ATOM 645 O O . ILE A 1 83 ? -15.841 6.693 -9.403 1.00 36.84 83 ILE A O 1
ATOM 649 N N . THR A 1 84 ? -17.905 6.658 -10.278 1.00 37.81 84 THR A N 1
ATOM 650 C CA . THR A 1 84 ? -18.631 7.112 -9.084 1.00 37.81 84 THR A CA 1
ATOM 651 C C . THR A 1 84 ? -18.511 6.165 -7.895 1.00 37.81 84 THR A C 1
ATOM 653 O O . THR A 1 84 ? -18.731 6.591 -6.770 1.00 37.81 84 THR A O 1
ATOM 656 N N . ASN A 1 85 ? -18.121 4.911 -8.122 1.00 36.91 85 ASN A N 1
ATOM 657 C CA . ASN A 1 85 ? -17.923 3.92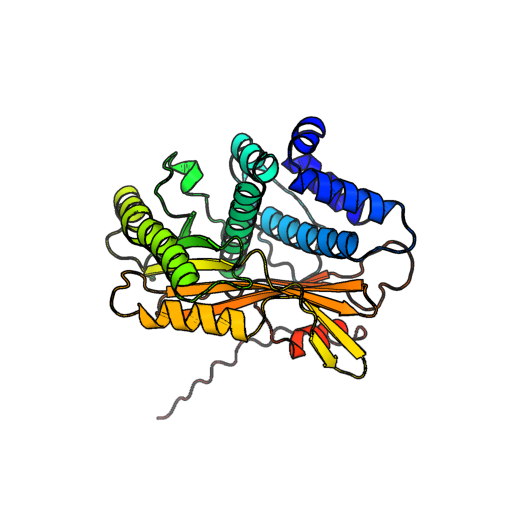2 -7.063 1.00 36.91 85 ASN A CA 1
ATOM 658 C C . ASN A 1 85 ? -16.541 4.042 -6.379 1.00 36.91 85 ASN A C 1
ATOM 660 O O . ASN A 1 85 ? -16.313 3.436 -5.339 1.00 36.91 85 ASN A O 1
ATOM 664 N N . ILE A 1 86 ? -15.631 4.868 -6.916 1.00 36.94 86 ILE A N 1
ATOM 665 C CA . ILE A 1 86 ? -14.299 5.175 -6.352 1.00 36.94 86 ILE A CA 1
ATOM 666 C C . ILE A 1 86 ? -14.369 6.415 -5.420 1.00 36.94 86 ILE A C 1
ATOM 668 O O . ILE A 1 86 ? -13.411 7.178 -5.307 1.00 36.94 86 ILE A O 1
ATOM 672 N N . GLY A 1 87 ? -15.524 6.675 -4.797 1.00 45.28 87 GLY A N 1
ATOM 673 C CA . GLY A 1 87 ? -15.797 7.906 -4.033 1.00 45.28 87 GLY A CA 1
ATOM 674 C C . GLY A 1 87 ? -16.306 9.068 -4.899 1.00 45.28 87 GLY A C 1
ATOM 675 O O . GLY A 1 87 ? -16.443 8.929 -6.120 1.00 45.28 87 GLY A O 1
ATOM 676 N N . GLU A 1 88 ? -16.618 10.223 -4.296 1.00 44.22 88 GLU A N 1
ATOM 677 C CA . GLU A 1 88 ? -17.179 11.385 -5.008 1.00 44.22 88 GLU A CA 1
ATOM 678 C C . GLU A 1 88 ? -16.164 12.037 -5.976 1.00 44.22 88 GLU A C 1
ATOM 680 O O . GLU A 1 88 ? -14.951 11.845 -5.888 1.00 44.22 88 GLU A O 1
ATOM 685 N N . GLU A 1 89 ? -16.639 12.821 -6.956 1.00 50.84 89 GLU A N 1
ATOM 686 C CA . GLU A 1 89 ? -15.753 13.486 -7.933 1.00 50.84 89 GLU A CA 1
ATOM 687 C C . GLU A 1 89 ? -14.760 14.449 -7.280 1.00 50.84 89 GLU A C 1
ATOM 689 O O . GLU A 1 89 ? -13.598 14.493 -7.687 1.00 50.84 89 GLU A O 1
ATOM 694 N N . SER A 1 90 ? -15.193 15.183 -6.254 1.00 52.53 90 SER A N 1
ATOM 695 C CA . SER A 1 90 ? -14.329 16.055 -5.454 1.00 52.53 90 SER A CA 1
ATOM 696 C C . SER A 1 90 ? -13.157 15.307 -4.834 1.00 52.53 90 SER A C 1
ATOM 698 O O . SER A 1 90 ? -12.065 15.860 -4.758 1.00 52.53 90 SER A O 1
ATOM 700 N N . ASP A 1 91 ? -13.357 14.049 -4.456 1.00 53.41 91 ASP A N 1
ATOM 701 C CA . ASP A 1 91 ? -12.415 13.300 -3.628 1.00 53.41 91 ASP A CA 1
ATOM 702 C C . ASP A 1 91 ? -11.373 12.605 -4.494 1.00 53.41 91 ASP A C 1
ATOM 704 O O . ASP A 1 91 ? -10.176 12.634 -4.201 1.00 53.41 91 ASP A O 1
ATOM 708 N N . ARG A 1 92 ? -11.802 12.091 -5.653 1.00 58.03 92 ARG A N 1
ATOM 709 C CA . ARG A 1 92 ? -10.884 11.673 -6.721 1.00 58.03 92 ARG A CA 1
ATOM 710 C C . ARG A 1 92 ? -9.994 12.840 -7.137 1.00 58.03 92 ARG A C 1
ATOM 712 O O . ARG A 1 92 ? -8.789 12.658 -7.307 1.00 58.03 92 ARG A O 1
ATOM 719 N N . LYS A 1 93 ? -10.568 14.045 -7.237 1.00 58.06 93 LYS A N 1
ATOM 720 C CA . LYS A 1 93 ? -9.813 15.270 -7.508 1.00 58.06 93 LYS A CA 1
ATOM 721 C C . LYS A 1 93 ? -8.888 15.634 -6.353 1.00 58.06 93 LYS A C 1
ATOM 723 O O . LYS A 1 93 ? -7.727 15.914 -6.605 1.00 58.06 93 LYS A O 1
ATOM 728 N N . GLU A 1 94 ? -9.314 15.601 -5.096 1.00 60.12 94 GLU A N 1
ATOM 729 C CA . GLU A 1 94 ? -8.434 15.973 -3.983 1.00 60.12 94 GLU A CA 1
ATOM 730 C C . GLU A 1 94 ? -7.285 14.971 -3.783 1.00 60.12 94 GLU A C 1
ATOM 732 O O . GLU A 1 94 ? -6.146 15.388 -3.563 1.00 60.12 94 GLU A O 1
ATOM 737 N N . GLY A 1 95 ? -7.542 13.666 -3.915 1.00 61.19 95 GLY A N 1
ATOM 738 C CA . GLY A 1 95 ? -6.537 12.611 -3.785 1.00 61.19 95 GLY A CA 1
ATOM 739 C C . GLY A 1 95 ? -5.530 12.611 -4.934 1.00 61.19 95 GLY A C 1
ATOM 740 O O . GLY A 1 95 ? -4.324 12.734 -4.701 1.00 61.19 95 GLY A O 1
ATOM 741 N N . LEU A 1 96 ? -5.994 12.525 -6.186 1.00 62.06 96 LEU A N 1
ATOM 742 C CA . LEU A 1 96 ? -5.125 12.462 -7.370 1.00 62.06 96 LEU A CA 1
ATOM 743 C C . LEU A 1 96 ? -4.648 13.819 -7.875 1.00 62.06 96 LEU A C 1
ATOM 745 O O . LEU A 1 96 ? -3.615 13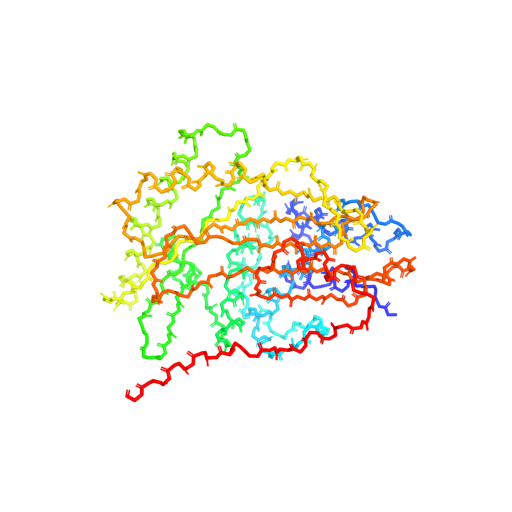.851 -8.536 1.00 62.06 96 LEU A O 1
ATOM 749 N N . ASN A 1 97 ? -5.316 14.926 -7.540 1.00 58.16 97 ASN A N 1
ATOM 750 C CA . ASN A 1 97 ? -4.883 16.289 -7.879 1.00 58.16 97 ASN A CA 1
ATOM 751 C C . ASN A 1 97 ? -4.339 17.061 -6.661 1.00 58.16 97 ASN A C 1
ATOM 753 O O . ASN A 1 97 ? -4.123 18.270 -6.739 1.00 58.16 97 ASN A O 1
ATOM 757 N N . SER A 1 98 ? -4.052 16.381 -5.540 1.00 60.56 98 SER A N 1
ATOM 758 C CA . SER A 1 98 ? -3.396 17.026 -4.400 1.00 60.56 98 SER A CA 1
ATOM 759 C C . SER A 1 98 ? -2.059 17.649 -4.806 1.00 60.56 98 SER A C 1
ATOM 761 O O . SER A 1 98 ? -1.112 16.957 -5.174 1.00 60.56 98 SER A O 1
ATOM 763 N N . VAL A 1 99 ? -1.907 18.958 -4.607 1.00 58.41 99 VAL A N 1
ATOM 764 C CA . VAL A 1 99 ? -0.599 19.637 -4.710 1.00 58.41 99 VAL A CA 1
ATOM 765 C C . VAL A 1 99 ? 0.436 19.096 -3.710 1.00 58.41 99 VAL A C 1
ATOM 767 O O . VAL A 1 99 ? 1.623 19.396 -3.826 1.00 58.41 99 VAL A O 1
ATOM 770 N N . SER A 1 100 ? 0.010 18.293 -2.727 1.00 69.38 100 SER A N 1
ATOM 771 C CA . SER A 1 100 ? 0.873 17.625 -1.758 1.00 69.38 100 SER A CA 1
ATOM 772 C C . SER A 1 100 ? 1.129 16.161 -2.155 1.00 69.38 100 SER A C 1
ATOM 774 O O . SER A 1 100 ? 0.235 15.323 -2.009 1.00 69.38 100 SER A O 1
ATOM 776 N N . PRO A 1 101 ? 2.362 15.795 -2.562 1.00 68.81 101 PRO A N 1
ATOM 777 C CA . PRO A 1 101 ? 2.692 14.414 -2.917 1.00 68.81 101 PRO A CA 1
ATOM 778 C C . PRO A 1 101 ? 2.449 13.407 -1.788 1.00 68.81 101 PRO A C 1
ATOM 780 O O . PRO A 1 101 ? 2.152 12.248 -2.061 1.00 68.81 101 PRO A O 1
ATOM 783 N N . SER A 1 102 ? 2.570 13.822 -0.521 1.00 72.31 102 SER A N 1
ATOM 784 C CA . SER A 1 102 ? 2.329 12.943 0.627 1.00 72.31 102 SER A CA 1
ATOM 785 C C . SER A 1 102 ? 0.853 12.576 0.773 1.00 72.31 102 SER A C 1
ATOM 787 O O . SER A 1 102 ? 0.563 11.413 1.032 1.00 72.31 102 SER A O 1
ATOM 789 N N . LYS A 1 103 ? -0.070 13.519 0.540 1.00 73.44 103 LYS A N 1
ATOM 790 C CA . LYS A 1 103 ? -1.516 13.246 0.541 1.00 73.44 103 LYS A CA 1
ATOM 791 C C . LYS A 1 103 ? -1.909 12.283 -0.579 1.00 73.44 103 LYS A C 1
ATOM 793 O O . LYS A 1 103 ? -2.557 11.280 -0.303 1.00 73.44 103 LYS A O 1
ATOM 798 N N . SER A 1 104 ? -1.450 12.521 -1.813 1.00 75.12 104 SER A N 1
ATOM 799 C CA . SER A 1 104 ? -1.726 11.598 -2.927 1.00 75.12 104 SER A CA 1
ATOM 800 C C . SER A 1 104 ? -1.149 10.206 -2.680 1.00 75.12 104 SER A C 1
ATOM 802 O O . SER A 1 104 ? -1.775 9.205 -3.011 1.00 75.12 104 SER A O 1
ATOM 804 N N . ARG A 1 105 ? 0.044 10.120 -2.077 1.00 79.81 105 ARG A N 1
ATOM 805 C CA . ARG A 1 105 ? 0.623 8.836 -1.667 1.00 79.81 105 ARG A CA 1
ATOM 806 C C . ARG A 1 105 ? -0.287 8.151 -0.642 1.00 79.81 105 ARG A C 1
ATOM 808 O O . ARG A 1 105 ? -0.658 7.007 -0.881 1.00 79.81 105 ARG A O 1
ATOM 815 N N . SER A 1 106 ? -0.651 8.805 0.461 1.00 84.00 106 SER A N 1
ATOM 816 C CA . SER A 1 106 ? -1.596 8.270 1.462 1.00 84.00 106 SER A CA 1
ATOM 817 C C . SER A 1 106 ? -2.846 7.675 0.833 1.00 84.00 106 SER A C 1
ATOM 819 O O . SER A 1 106 ? -3.027 6.461 0.918 1.00 84.00 106 SER A O 1
ATOM 821 N N . TRP A 1 107 ? -3.550 8.476 0.040 1.00 83.38 107 TRP A N 1
ATOM 822 C CA . TRP A 1 107 ? -4.771 8.056 -0.634 1.00 83.38 107 TRP A CA 1
ATOM 823 C C . TRP A 1 107 ? -4.584 6.828 -1.536 1.00 83.38 107 TRP A C 1
ATOM 825 O O . TRP A 1 107 ? -5.387 5.897 -1.514 1.00 83.38 107 TRP A O 1
ATOM 835 N N . LEU A 1 108 ? -3.491 6.773 -2.308 1.00 83.62 108 LEU A N 1
ATOM 836 C CA . LEU A 1 108 ? -3.191 5.607 -3.146 1.00 83.62 108 LEU A CA 1
ATOM 837 C C . LEU A 1 108 ? -2.917 4.351 -2.309 1.00 83.62 108 LEU A C 1
ATOM 839 O O . LEU A 1 108 ? -3.337 3.268 -2.694 1.00 83.62 108 LEU A O 1
ATOM 843 N N . PHE A 1 109 ? -2.230 4.467 -1.171 1.00 88.56 109 PHE A N 1
ATOM 844 C CA . PHE A 1 109 ? -1.996 3.317 -0.289 1.00 88.56 109 PHE A CA 1
ATOM 845 C C . PHE A 1 109 ? -3.290 2.817 0.347 1.00 88.56 109 PHE A C 1
ATOM 847 O O . PHE A 1 109 ? -3.572 1.626 0.262 1.00 88.56 109 PHE A O 1
ATOM 854 N N . GLU A 1 110 ? -4.094 3.725 0.895 1.00 90.25 110 GLU A N 1
ATOM 855 C CA . GLU A 1 110 ? -5.420 3.425 1.443 1.00 90.25 110 GLU A CA 1
ATOM 856 C C . GLU A 1 110 ? -6.296 2.725 0.392 1.00 90.25 110 GLU A C 1
ATOM 858 O O . GLU A 1 110 ? -6.865 1.664 0.652 1.00 90.25 110 GLU A O 1
ATOM 863 N N . SER A 1 111 ? -6.306 3.248 -0.839 1.00 86.50 111 SER A N 1
ATOM 864 C CA . SER A 1 111 ? -7.037 2.667 -1.970 1.00 86.50 111 SER A CA 1
ATOM 865 C C . SER A 1 111 ? -6.555 1.258 -2.321 1.00 86.50 111 SER A C 1
ATOM 867 O O . SER A 1 111 ? -7.373 0.372 -2.566 1.00 86.50 111 SER A O 1
ATOM 869 N N . ARG A 1 112 ? -5.238 1.005 -2.326 1.00 87.69 112 ARG A N 1
ATOM 870 C CA . ARG A 1 112 ? -4.690 -0.336 -2.600 1.00 87.69 112 ARG A CA 1
ATOM 871 C C . ARG A 1 112 ? -5.057 -1.346 -1.522 1.00 87.69 112 ARG A C 1
ATOM 873 O O . ARG A 1 112 ? -5.420 -2.474 -1.861 1.00 87.69 112 ARG A O 1
ATOM 880 N N . VAL A 1 113 ? -4.993 -0.940 -0.255 1.00 91.56 113 VAL A N 1
ATOM 881 C CA . VAL A 1 113 ? -5.390 -1.783 0.878 1.00 91.56 113 VAL A CA 1
ATOM 882 C C . VAL A 1 113 ? -6.876 -2.116 0.779 1.00 91.56 113 VAL A C 1
ATOM 884 O O . VAL A 1 113 ? -7.260 -3.283 0.807 1.00 91.56 113 VAL A O 1
ATOM 887 N N . ARG A 1 114 ? -7.720 -1.106 0.567 1.00 89.75 114 ARG A N 1
ATOM 888 C CA . ARG A 1 114 ? -9.171 -1.276 0.440 1.00 89.75 114 ARG A CA 1
ATOM 889 C C . ARG A 1 114 ? -9.554 -2.166 -0.743 1.00 89.75 114 ARG A C 1
ATOM 891 O O . ARG A 1 114 ? -10.366 -3.076 -0.591 1.00 89.75 114 ARG A O 1
ATOM 898 N N . ALA A 1 115 ? -8.925 -1.959 -1.902 1.00 84.81 115 ALA A N 1
ATOM 899 C CA . ALA A 1 115 ? -9.131 -2.785 -3.091 1.00 84.81 115 ALA A CA 1
ATOM 900 C C . ALA A 1 115 ? -8.750 -4.250 -2.847 1.00 84.81 115 ALA A C 1
ATOM 902 O O . ALA A 1 115 ? -9.408 -5.157 -3.352 1.00 84.81 115 ALA A O 1
ATOM 903 N N . TRP A 1 116 ? -7.698 -4.494 -2.065 1.00 88.81 116 TRP A N 1
ATOM 904 C CA . TRP A 1 116 ? -7.252 -5.844 -1.741 1.00 88.81 116 TRP A CA 1
ATOM 905 C C . TRP A 1 116 ? -8.281 -6.587 -0.905 1.00 88.81 116 TRP A C 1
ATOM 907 O O . TRP A 1 116 ? -8.681 -7.686 -1.285 1.00 88.81 116 TRP A O 1
ATOM 917 N N . TYR A 1 117 ? -8.761 -5.967 0.179 1.00 87.25 117 TYR A N 1
ATOM 918 C CA . TYR A 1 117 ? -9.824 -6.555 0.990 1.00 87.25 117 TYR A CA 1
ATOM 919 C C . TYR A 1 117 ? -11.069 -6.771 0.146 1.00 87.25 117 TYR A C 1
ATOM 921 O O . TYR A 1 117 ? -11.710 -7.814 0.254 1.00 87.25 117 TYR A O 1
ATOM 929 N N . GLY A 1 118 ? -11.397 -5.807 -0.719 1.00 83.81 118 GLY A N 1
ATOM 930 C CA . GLY A 1 118 ? -12.570 -5.905 -1.570 1.00 83.81 118 GLY A CA 1
ATOM 931 C C . GLY A 1 118 ? -12.494 -7.076 -2.544 1.00 83.81 118 GLY A C 1
ATOM 932 O O . GLY A 1 118 ? -13.445 -7.840 -2.692 1.00 83.81 118 GLY A O 1
ATOM 933 N N . ASN A 1 119 ? -11.320 -7.303 -3.129 1.00 80.12 119 ASN A N 1
ATOM 934 C CA . ASN A 1 119 ? -11.060 -8.468 -3.962 1.00 80.12 119 ASN A CA 1
ATOM 935 C C . ASN A 1 119 ? -11.046 -9.783 -3.155 1.00 80.12 119 ASN A C 1
ATOM 937 O O . ASN A 1 119 ? -11.608 -10.783 -3.604 1.00 80.12 119 ASN A O 1
ATOM 941 N N . HIS A 1 120 ? -10.435 -9.791 -1.965 1.00 82.31 120 HIS A N 1
ATOM 942 C CA . HIS A 1 120 ? -10.352 -10.967 -1.092 1.00 82.31 120 HIS A CA 1
ATOM 943 C C . HIS A 1 120 ? -11.742 -11.434 -0.635 1.00 82.31 120 HIS A C 1
ATOM 945 O O . HIS A 1 120 ? -12.070 -12.618 -0.716 1.00 82.31 120 HIS A O 1
ATOM 951 N N . LEU A 1 121 ? -12.579 -10.484 -0.217 1.00 83.06 121 LEU A N 1
ATOM 952 C CA . LEU A 1 121 ? -13.912 -10.724 0.337 1.00 83.06 121 LEU A CA 1
ATOM 953 C C . LEU A 1 121 ? -15.031 -10.624 -0.705 1.00 83.06 121 LEU A C 1
ATOM 955 O O . LEU A 1 121 ? -16.189 -10.878 -0.389 1.00 83.06 121 LEU A O 1
ATOM 959 N N . ASN A 1 122 ? -14.690 -10.300 -1.954 1.00 80.75 122 ASN A N 1
ATOM 960 C CA . ASN A 1 122 ? -15.632 -10.123 -3.055 1.00 80.75 122 ASN A CA 1
ATOM 961 C C . ASN A 1 122 ? -16.735 -9.088 -2.738 1.00 80.75 122 ASN A C 1
ATOM 963 O O . ASN A 1 122 ? -17.922 -9.348 -2.946 1.00 80.75 122 ASN A O 1
ATOM 967 N N . GLN A 1 123 ? -16.335 -7.926 -2.221 1.00 81.19 123 GLN A N 1
ATOM 968 C CA . GLN A 1 123 ? -17.216 -6.812 -1.861 1.00 81.19 123 GLN A CA 1
ATOM 969 C C . GLN A 1 123 ? -16.522 -5.461 -2.067 1.00 81.19 123 GLN A C 1
ATOM 971 O O . GLN A 1 123 ? -15.301 -5.386 -2.108 1.00 81.19 123 GLN A O 1
ATOM 976 N N . THR A 1 124 ? -17.277 -4.378 -2.206 1.00 79.06 124 THR A N 1
ATOM 977 C CA . THR A 1 124 ? -16.722 -3.016 -2.193 1.00 79.06 124 THR A CA 1
ATOM 978 C C . THR A 1 124 ? -16.789 -2.449 -0.783 1.00 79.06 124 THR A C 1
ATOM 980 O O . THR A 1 124 ? -17.766 -2.685 -0.074 1.00 79.06 124 THR A O 1
ATOM 983 N N . PHE A 1 125 ? -15.798 -1.647 -0.403 1.00 83.19 125 PHE A N 1
ATOM 984 C CA . PHE A 1 125 ? -15.808 -0.924 0.865 1.00 83.19 125 PHE A CA 1
ATOM 985 C C . PHE A 1 125 ? -15.886 0.578 0.608 1.00 83.19 125 PHE A C 1
ATOM 987 O O . PHE A 1 125 ? -15.081 1.079 -0.186 1.00 83.19 125 PHE A O 1
ATOM 994 N N . PRO A 1 126 ? -16.817 1.294 1.259 1.00 79.50 126 PRO A N 1
ATOM 995 C CA . PRO A 1 126 ? -16.856 2.742 1.174 1.00 79.50 126 PRO A CA 1
ATOM 996 C C . PRO A 1 126 ? -15.647 3.366 1.876 1.00 79.50 126 PRO A C 1
ATOM 998 O O . PRO A 1 126 ? -15.031 2.762 2.758 1.00 79.50 126 PRO A O 1
ATOM 1001 N N . ASP A 1 127 ? -15.316 4.588 1.470 1.00 78.56 127 ASP A N 1
ATOM 1002 C CA . ASP A 1 127 ? -14.375 5.439 2.189 1.00 78.56 127 ASP A CA 1
ATOM 1003 C C . ASP A 1 127 ? -15.089 6.134 3.352 1.00 78.56 127 ASP A C 1
ATOM 1005 O O . ASP A 1 127 ? -15.889 7.049 3.143 1.00 78.56 127 ASP A O 1
ATOM 1009 N N . LEU A 1 128 ? -14.817 5.722 4.588 1.00 79.81 128 LEU A N 1
ATOM 1010 C CA . LEU A 1 128 ? -15.524 6.296 5.738 1.00 79.81 128 LEU A CA 1
ATOM 1011 C C . LEU A 1 128 ? -15.092 7.726 6.040 1.00 79.81 128 LEU A C 1
ATOM 1013 O O . LEU A 1 128 ? -15.888 8.521 6.545 1.00 79.81 128 LEU A O 1
ATOM 1017 N N . THR A 1 129 ? -13.850 8.088 5.712 1.00 70.31 129 THR A N 1
ATOM 1018 C CA . THR A 1 129 ? -13.382 9.466 5.900 1.00 70.31 129 THR A CA 1
ATOM 1019 C C . THR A 1 129 ? -14.190 10.444 5.042 1.00 70.31 129 THR A C 1
ATOM 1021 O O . THR A 1 129 ? -14.425 11.580 5.466 1.00 70.31 129 THR A O 1
ATOM 1024 N N . GLN A 1 130 ? -14.689 9.966 3.896 1.00 65.38 130 GLN A N 1
ATOM 1025 C CA . GLN A 1 130 ? -15.507 10.720 2.948 1.00 65.38 130 GLN A CA 1
ATOM 1026 C C . GLN A 1 130 ? -16.989 10.720 3.339 1.00 65.38 130 GLN A C 1
ATOM 1028 O O . GLN A 1 130 ? -17.579 11.791 3.470 1.00 65.38 130 GLN A O 1
ATOM 1033 N N . GLU A 1 131 ? -17.591 9.554 3.606 1.00 63.84 131 GLU A N 1
ATOM 1034 C CA . GLU A 1 131 ? -19.029 9.467 3.927 1.00 63.84 131 GLU A CA 1
ATOM 1035 C C . GLU A 1 131 ? -19.408 10.293 5.161 1.00 63.84 131 GLU A C 1
ATOM 1037 O O . GLU A 1 131 ? -20.494 10.873 5.248 1.00 63.84 131 GLU A O 1
ATOM 1042 N N . CYS A 1 132 ? -18.503 10.353 6.135 1.00 62.09 132 CYS A N 1
ATOM 1043 C CA . CYS A 1 132 ? -18.803 10.919 7.439 1.00 62.09 132 CYS A CA 1
ATOM 1044 C C . CYS A 1 132 ? -18.374 12.388 7.577 1.00 62.09 132 CYS A C 1
ATOM 1046 O O . CYS A 1 132 ? -18.662 12.996 8.611 1.00 62.09 132 CYS A O 1
ATOM 1048 N N . ASN A 1 133 ? -17.689 12.971 6.576 1.00 60.06 133 ASN A N 1
ATOM 1049 C CA . ASN A 1 133 ? -17.047 14.297 6.659 1.00 60.06 133 ASN A CA 1
ATOM 1050 C C . ASN A 1 133 ? -16.242 14.486 7.963 1.00 60.06 133 ASN A C 1
ATOM 1052 O O . ASN A 1 133 ? -16.183 15.575 8.544 1.00 60.06 133 ASN A O 1
ATOM 1056 N N . HIS A 1 134 ? -15.659 13.400 8.471 1.00 61.88 134 HIS A N 1
ATOM 1057 C CA . HIS A 1 134 ? -15.052 13.352 9.792 1.00 61.88 134 HIS A CA 1
ATOM 1058 C C . HIS A 1 134 ? -13.592 12.929 9.634 1.00 61.88 134 HIS A C 1
ATOM 1060 O O . HIS A 1 134 ? -13.298 11.758 9.438 1.00 61.88 134 HIS A O 1
ATOM 1066 N N . GLU A 1 135 ? -12.640 13.856 9.795 1.00 64.31 135 GLU A N 1
ATOM 1067 C CA . GLU A 1 135 ? -11.186 13.591 9.648 1.00 64.31 135 GLU A CA 1
ATOM 1068 C C . GLU A 1 135 ? -10.604 12.601 10.683 1.00 64.31 135 GLU A C 1
ATOM 1070 O O . GLU A 1 135 ? -9.390 12.484 10.879 1.00 64.31 135 GLU A O 1
ATOM 1075 N N . SER A 1 136 ? -11.474 11.996 11.479 1.00 83.81 136 SER A N 1
ATOM 1076 C CA . SER A 1 136 ? -11.130 11.287 12.697 1.00 83.81 136 SER A CA 1
ATOM 1077 C C . SER A 1 136 ? -11.740 9.905 12.743 1.00 83.81 136 SER A C 1
ATOM 1079 O O . SER A 1 136 ? -11.769 9.370 13.831 1.00 83.81 136 SER A O 1
ATOM 1081 N N . VAL A 1 137 ? -12.233 9.357 11.634 1.00 90.12 137 VAL A N 1
ATOM 1082 C CA . VAL A 1 137 ? -12.654 7.953 11.553 1.00 90.12 137 VAL A CA 1
ATOM 1083 C C . VAL A 1 137 ? -11.563 7.101 10.907 1.00 90.12 137 VAL A C 1
ATOM 1085 O O . VAL A 1 137 ? -10.534 7.624 10.463 1.00 90.12 137 VAL A O 1
ATOM 1088 N N . CYS A 1 138 ? -11.780 5.792 10.934 1.00 91.88 138 CYS A N 1
ATOM 1089 C CA . CYS A 1 138 ? -10.991 4.804 10.230 1.00 91.88 138 CYS A CA 1
ATOM 1090 C C . CYS A 1 138 ? -11.169 4.927 8.719 1.00 91.88 138 CYS A C 1
ATOM 1092 O O . CYS A 1 138 ? -12.130 5.532 8.252 1.00 91.88 138 CYS A O 1
ATOM 1094 N N . GLU A 1 139 ? -10.271 4.308 7.961 1.00 90.94 139 GLU A N 1
ATOM 1095 C CA . GLU A 1 139 ? -10.343 4.316 6.499 1.00 90.94 139 GLU A CA 1
ATOM 1096 C C . GLU A 1 139 ? -11.573 3.562 5.982 1.00 90.94 139 GLU A C 1
ATOM 1098 O O . GLU A 1 139 ? -12.279 4.041 5.096 1.00 90.94 139 GLU A O 1
ATOM 1103 N N . PHE A 1 140 ? -11.838 2.373 6.530 1.00 92.25 140 PHE A N 1
ATOM 1104 C CA . PHE A 1 140 ? -13.026 1.580 6.209 1.00 92.25 140 PHE A CA 1
ATOM 1105 C C . PHE A 1 140 ? -13.314 0.526 7.289 1.00 92.25 140 PHE A C 1
ATOM 1107 O O . PHE A 1 140 ? -12.492 0.251 8.168 1.00 92.25 140 PHE A O 1
ATOM 1114 N N . ILE A 1 141 ? -14.506 -0.071 7.211 1.00 93.69 141 ILE A N 1
ATOM 1115 C CA . ILE A 1 141 ? -14.969 -1.138 8.104 1.00 93.69 141 ILE A CA 1
ATOM 1116 C C . ILE A 1 141 ? -15.243 -2.396 7.290 1.00 93.69 141 ILE A C 1
ATOM 1118 O O . ILE A 1 141 ? -15.867 -2.338 6.230 1.00 93.69 141 ILE A O 1
ATOM 1122 N N . ILE A 1 142 ? -14.850 -3.541 7.836 1.00 92.81 142 ILE A N 1
ATOM 1123 C CA . ILE A 1 142 ? -15.195 -4.858 7.315 1.00 92.81 142 ILE A CA 1
ATOM 1124 C C . ILE A 1 142 ? -16.285 -5.460 8.203 1.00 92.81 142 ILE A C 1
ATOM 1126 O O . ILE A 1 142 ? -16.090 -5.656 9.403 1.00 92.81 142 ILE A O 1
ATOM 1130 N N . LYS A 1 143 ? -17.442 -5.750 7.600 1.00 90.25 143 LYS A N 1
ATOM 1131 C CA . LYS A 1 143 ? -18.566 -6.442 8.244 1.00 90.25 143 LYS A CA 1
ATOM 1132 C C . LYS A 1 143 ? -18.764 -7.778 7.527 1.00 90.25 143 LYS A C 1
ATOM 1134 O O . LYS A 1 143 ? -19.203 -7.800 6.381 1.00 90.25 143 LYS A O 1
ATOM 1139 N N . GLU A 1 144 ? -18.407 -8.879 8.180 1.00 84.69 144 GLU A N 1
ATOM 1140 C CA . GLU A 1 144 ? -18.658 -10.240 7.691 1.00 84.69 144 GLU A CA 1
ATOM 1141 C C . GLU A 1 144 ? -19.784 -10.898 8.502 1.00 84.69 144 GLU A C 1
ATOM 1143 O O . GLU A 1 144 ? -19.971 -10.604 9.683 1.00 84.69 144 GLU A O 1
ATOM 1148 N N . GLU A 1 145 ? -20.546 -11.794 7.868 1.00 80.25 145 GLU A N 1
ATOM 1149 C CA . GLU A 1 145 ? -21.562 -12.593 8.562 1.00 80.25 145 GLU A CA 1
ATOM 1150 C C . GLU A 1 145 ? -20.875 -13.509 9.592 1.00 80.25 145 GLU A C 1
ATOM 1152 O O . GLU A 1 145 ? -19.865 -14.146 9.291 1.00 80.25 145 GLU A O 1
ATOM 1157 N N . ASP A 1 146 ? -21.402 -13.544 10.819 1.00 80.94 146 ASP A N 1
ATOM 1158 C CA . ASP A 1 146 ? -20.907 -14.360 11.940 1.00 80.94 146 ASP A CA 1
ATOM 1159 C C . ASP A 1 146 ? -19.475 -14.069 12.442 1.00 80.94 146 ASP A C 1
ATOM 1161 O O . ASP A 1 146 ? -18.930 -14.853 13.225 1.00 80.94 146 ASP A O 1
ATOM 1165 N N . LYS A 1 147 ? -18.871 -12.935 12.062 1.00 83.88 147 LYS A N 1
ATOM 1166 C CA . LYS A 1 147 ? -17.573 -12.478 12.588 1.00 83.88 147 LYS A CA 1
ATOM 1167 C C . LYS A 1 147 ? -17.670 -11.118 13.263 1.00 83.88 147 LYS A C 1
ATOM 1169 O O . LYS A 1 147 ? -18.632 -10.370 13.087 1.00 83.88 147 LYS A O 1
ATOM 1174 N N . GLU A 1 148 ? -16.652 -10.801 14.054 1.00 86.31 148 GLU A N 1
ATOM 1175 C CA . GLU A 1 148 ? -16.527 -9.473 14.641 1.00 86.31 148 GLU A CA 1
ATOM 1176 C C . GLU A 1 148 ? -16.235 -8.436 13.565 1.00 86.31 148 GLU A C 1
ATOM 1178 O O . GLU A 1 148 ? -15.619 -8.715 12.538 1.00 86.31 148 GLU A O 1
ATOM 1183 N N . THR A 1 149 ? -16.740 -7.225 13.785 1.00 93.25 149 THR A N 1
ATOM 1184 C CA . THR A 1 149 ? -16.482 -6.117 12.870 1.00 93.25 149 THR A CA 1
ATOM 1185 C C . THR A 1 149 ? -15.006 -5.761 12.938 1.00 93.25 149 THR A C 1
ATOM 1187 O O . THR A 1 149 ? -14.484 -5.582 14.031 1.00 93.25 149 THR A O 1
ATOM 1190 N N . GLN A 1 150 ? -14.340 -5.617 11.797 1.00 95.12 150 GLN A N 1
ATOM 1191 C CA . GLN A 1 150 ? -12.945 -5.188 11.763 1.00 95.12 150 GLN A CA 1
ATOM 1192 C C . GLN A 1 150 ? -12.863 -3.725 11.314 1.00 95.12 150 GLN A C 1
ATOM 1194 O O . GLN A 1 150 ? -13.396 -3.349 10.268 1.00 95.12 150 GLN A O 1
ATOM 1199 N N . LEU A 1 151 ? -12.191 -2.896 12.109 1.00 95.81 151 LEU A N 1
ATOM 1200 C CA . LEU A 1 151 ? -11.857 -1.514 11.784 1.00 95.81 151 LEU A CA 1
ATOM 1201 C C . LEU A 1 151 ? -10.468 -1.482 11.159 1.00 95.81 151 LEU A C 1
ATOM 1203 O O . LEU A 1 151 ? -9.509 -1.960 11.767 1.00 95.81 151 LEU A O 1
ATOM 1207 N N . VAL A 1 152 ? -10.344 -0.912 9.962 1.00 95.94 152 VAL A N 1
ATOM 1208 C CA . VAL A 1 152 ? -9.061 -0.848 9.257 1.00 95.94 152 VAL A CA 1
ATOM 1209 C C . VAL A 1 152 ? -8.585 0.592 9.158 1.00 95.94 152 VAL A C 1
ATOM 1211 O O . VAL A 1 152 ? -9.277 1.460 8.630 1.00 95.94 152 VAL A O 1
ATOM 1214 N N . GLU A 1 153 ? -7.375 0.837 9.650 1.00 95.69 153 GLU A N 1
ATOM 1215 C CA . GLU A 1 153 ? -6.724 2.140 9.637 1.00 95.69 153 GLU A CA 1
ATOM 1216 C C . GLU A 1 153 ? -5.385 2.068 8.903 1.00 95.69 153 GLU A C 1
ATOM 1218 O O . GLU A 1 153 ? -4.575 1.180 9.167 1.00 95.69 153 GLU A O 1
ATOM 1223 N N . CYS A 1 154 ? -5.116 3.028 8.017 1.00 94.50 154 CYS A N 1
ATOM 1224 C CA . CYS A 1 154 ? -3.871 3.088 7.256 1.00 94.50 154 CYS A CA 1
ATOM 1225 C C . CYS A 1 154 ? -3.026 4.294 7.680 1.00 94.50 154 CYS A C 1
ATOM 1227 O O . CYS A 1 154 ? -3.473 5.437 7.743 1.00 94.50 154 CYS A O 1
ATOM 1229 N N . LYS A 1 155 ? -1.743 4.057 7.941 1.00 92.88 155 LYS A N 1
ATOM 1230 C CA . LYS A 1 155 ? -0.746 5.088 8.241 1.00 92.88 155 LYS A CA 1
ATOM 1231 C C . LYS A 1 155 ? 0.451 4.941 7.331 1.00 92.88 155 LYS A C 1
ATOM 1233 O O . LYS A 1 155 ? 0.713 3.872 6.796 1.00 92.88 155 LYS A O 1
ATOM 1238 N N . ARG A 1 156 ? 1.189 6.035 7.137 1.00 88.25 156 ARG A N 1
ATOM 1239 C CA . ARG A 1 156 ? 2.361 6.045 6.261 1.00 88.25 156 ARG A CA 1
ATOM 1240 C C . ARG A 1 156 ? 3.567 6.692 6.902 1.00 88.25 156 ARG A C 1
ATOM 1242 O O . ARG A 1 156 ? 3.509 7.839 7.336 1.00 88.25 156 ARG A O 1
ATOM 1249 N N . PHE A 1 157 ? 4.693 5.995 6.829 1.00 86.19 157 PHE A N 1
ATOM 1250 C CA . PHE A 1 157 ? 6.009 6.561 7.064 1.00 86.19 157 PHE A CA 1
ATOM 1251 C C . PHE A 1 157 ? 6.563 7.045 5.726 1.00 86.19 157 PHE A C 1
ATOM 1253 O O . PHE A 1 157 ? 6.803 6.267 4.798 1.00 86.19 157 PHE A O 1
ATOM 1260 N N . ASN A 1 158 ? 6.744 8.361 5.610 1.00 73.56 158 ASN A N 1
ATOM 1261 C CA . ASN A 1 158 ? 7.239 8.960 4.372 1.00 73.56 158 ASN A CA 1
ATOM 1262 C C . ASN A 1 158 ? 8.718 8.649 4.108 1.00 73.56 158 ASN A C 1
ATOM 1264 O O . ASN A 1 158 ? 9.121 8.740 2.969 1.00 73.56 158 ASN A O 1
ATOM 1268 N N . SER A 1 159 ? 9.499 8.239 5.111 1.00 77.06 159 SER A N 1
ATOM 1269 C CA . SER A 1 159 ? 10.852 7.683 4.956 1.00 77.06 159 SER A CA 1
ATOM 1270 C C . SER A 1 159 ? 11.264 7.011 6.265 1.00 77.06 159 SER A C 1
ATOM 1272 O O . SER A 1 159 ? 10.889 7.520 7.332 1.00 77.06 159 SER A O 1
ATOM 1274 N N . ILE A 1 160 ? 12.011 5.910 6.173 1.00 77.56 160 ILE A N 1
ATOM 1275 C CA . ILE A 1 160 ? 12.703 5.259 7.302 1.00 77.56 160 ILE A CA 1
ATOM 1276 C C . ILE A 1 160 ? 14.223 5.175 7.108 1.00 77.56 160 ILE A C 1
ATOM 1278 O O . ILE A 1 160 ? 14.917 4.623 7.949 1.00 77.56 160 ILE A O 1
ATOM 1282 N N . VAL A 1 161 ? 14.732 5.705 5.995 1.00 77.50 161 VAL A N 1
ATOM 1283 C CA . VAL A 1 161 ? 16.148 5.603 5.635 1.00 77.50 161 VAL A CA 1
ATOM 1284 C C . VAL A 1 161 ? 16.982 6.448 6.588 1.00 77.50 161 VAL A C 1
ATOM 1286 O O . VAL A 1 161 ? 16.665 7.621 6.793 1.00 77.50 161 VAL A O 1
ATOM 1289 N N . ASP A 1 162 ? 18.040 5.844 7.129 1.00 76.00 162 ASP A N 1
ATOM 1290 C CA . ASP A 1 162 ? 19.000 6.472 8.042 1.00 76.00 162 ASP A CA 1
ATOM 1291 C C . ASP A 1 162 ? 18.344 7.121 9.279 1.00 76.00 162 ASP A C 1
ATOM 1293 O O . ASP A 1 162 ? 18.838 8.126 9.791 1.00 76.00 162 ASP A O 1
ATOM 1297 N N . LEU A 1 163 ? 17.210 6.581 9.746 1.00 83.44 163 LEU A N 1
ATOM 1298 C CA . LEU A 1 163 ? 16.580 7.037 10.984 1.00 83.44 163 LEU A CA 1
ATOM 1299 C C . LEU A 1 163 ? 17.128 6.282 12.193 1.00 83.44 163 LEU A C 1
ATOM 1301 O O . LEU A 1 163 ? 17.252 5.058 12.185 1.00 83.44 163 LEU A O 1
ATOM 1305 N N . GLU A 1 164 ? 17.369 7.022 13.267 1.00 88.38 164 GLU A N 1
ATOM 1306 C CA . GLU A 1 164 ? 17.668 6.443 14.577 1.00 88.38 164 GLU A CA 1
ATOM 1307 C C . GLU A 1 164 ? 16.400 5.831 15.208 1.00 88.38 164 GLU A C 1
ATOM 1309 O O . GLU A 1 164 ? 15.272 6.230 14.881 1.00 88.38 164 GLU A O 1
ATOM 1314 N N . ASP A 1 165 ? 16.579 4.883 16.139 1.00 89.88 165 ASP A N 1
ATOM 1315 C CA . ASP A 1 165 ? 15.480 4.180 16.828 1.00 89.88 165 ASP A CA 1
ATOM 1316 C C . ASP A 1 165 ? 14.471 5.180 17.436 1.00 89.88 165 ASP A C 1
ATOM 1318 O O . ASP A 1 165 ? 13.263 5.007 17.270 1.00 89.88 165 ASP A O 1
ATOM 1322 N N . GLU A 1 166 ? 14.939 6.280 18.045 1.00 90.25 166 GLU A N 1
ATOM 1323 C CA . GLU A 1 166 ? 14.074 7.300 18.660 1.00 90.25 166 GLU A CA 1
ATOM 1324 C C . GLU A 1 166 ? 13.213 8.060 17.634 1.00 90.25 166 GLU A C 1
ATOM 1326 O O . GLU A 1 166 ? 12.105 8.518 17.933 1.00 90.25 166 GLU A O 1
ATOM 1331 N N . GLU A 1 167 ? 13.701 8.230 16.402 1.00 90.31 167 GLU A N 1
ATOM 1332 C CA . GLU A 1 167 ? 12.933 8.900 15.354 1.00 90.31 167 GLU A CA 1
ATOM 1333 C C . GLU A 1 167 ? 11.848 7.997 14.777 1.00 90.31 167 GLU A C 1
ATOM 1335 O O . GLU A 1 167 ? 10.745 8.480 14.487 1.00 90.31 167 GLU A O 1
ATOM 1340 N N . ILE A 1 168 ? 12.153 6.706 14.627 1.00 89.81 168 ILE A N 1
ATOM 1341 C CA . ILE A 1 168 ? 11.187 5.677 14.239 1.00 89.81 168 ILE A CA 1
ATOM 1342 C C . ILE A 1 168 ? 10.107 5.565 15.315 1.00 89.81 168 ILE A C 1
ATOM 1344 O O . ILE A 1 168 ? 8.921 5.597 14.984 1.00 89.81 168 ILE A O 1
ATOM 1348 N N . GLU A 1 169 ? 10.507 5.518 16.587 1.00 91.19 169 GLU A N 1
ATOM 1349 C CA . GLU A 1 169 ? 9.609 5.445 17.739 1.00 91.19 169 GLU A CA 1
ATOM 1350 C C . GLU A 1 169 ? 8.645 6.627 17.758 1.00 91.19 169 GLU A C 1
ATOM 1352 O O . GLU A 1 169 ? 7.435 6.436 17.671 1.00 91.19 169 GLU A O 1
ATOM 1357 N N . ARG A 1 170 ? 9.157 7.861 17.709 1.00 90.69 170 ARG A N 1
ATOM 1358 C CA . ARG A 1 170 ? 8.320 9.070 17.677 1.00 90.69 170 ARG A CA 1
ATOM 1359 C C . ARG A 1 170 ? 7.333 9.077 16.504 1.00 90.69 170 ARG A C 1
ATOM 1361 O O . ARG A 1 170 ? 6.190 9.526 16.650 1.00 90.69 170 ARG A O 1
ATOM 1368 N N . LYS A 1 171 ? 7.763 8.642 15.310 1.00 90.06 171 LYS A N 1
ATOM 1369 C CA . LYS A 1 171 ? 6.871 8.546 14.139 1.00 90.06 171 LYS A CA 1
ATOM 1370 C C . LYS A 1 171 ? 5.775 7.520 14.391 1.00 90.06 171 LYS A C 1
ATOM 1372 O O . LYS A 1 171 ? 4.602 7.828 14.176 1.00 90.06 171 LYS A O 1
ATOM 1377 N N . PHE A 1 172 ? 6.152 6.335 14.859 1.00 90.88 172 PHE A N 1
ATOM 1378 C CA . PHE A 1 172 ? 5.216 5.275 15.187 1.00 90.88 172 PHE A CA 1
ATOM 1379 C C . PHE A 1 172 ? 4.215 5.726 16.254 1.00 90.88 172 PHE A C 1
ATOM 1381 O O . PHE A 1 172 ? 3.020 5.684 15.985 1.00 90.88 172 PHE A O 1
ATOM 1388 N N . GLU A 1 173 ? 4.665 6.268 17.386 1.00 90.44 173 GLU A N 1
ATOM 1389 C CA . GLU A 1 173 ? 3.809 6.781 18.462 1.00 90.44 173 GLU A CA 1
ATOM 1390 C C . GLU A 1 173 ? 2.821 7.839 17.969 1.00 90.44 173 GLU A C 1
ATOM 1392 O O . GLU A 1 173 ? 1.651 7.823 18.350 1.00 90.44 173 GLU A O 1
ATOM 1397 N N . THR A 1 174 ? 3.260 8.749 17.094 1.00 90.12 174 THR A N 1
ATOM 1398 C CA . THR A 1 174 ? 2.388 9.784 16.519 1.00 90.12 174 THR A CA 1
ATOM 1399 C C . THR A 1 174 ? 1.254 9.159 15.707 1.00 90.12 174 THR A C 1
ATOM 1401 O O . THR A 1 174 ? 0.091 9.554 15.828 1.00 90.12 174 THR A O 1
ATOM 1404 N N . HIS A 1 175 ? 1.586 8.184 14.862 1.00 90.44 175 HIS A N 1
ATOM 1405 C CA . HIS A 1 175 ? 0.617 7.502 14.012 1.00 90.44 175 HIS A CA 1
ATOM 1406 C C . HIS A 1 175 ? -0.297 6.572 14.813 1.00 90.44 175 HIS A C 1
ATOM 1408 O O . HIS A 1 175 ? -1.512 6.610 14.614 1.00 90.44 175 HIS A O 1
ATOM 1414 N N . TYR A 1 176 ? 0.274 5.819 15.751 1.00 91.62 176 TYR A N 1
ATOM 1415 C CA . TYR A 1 176 ? -0.435 4.952 16.678 1.00 91.62 176 TYR A CA 1
ATOM 1416 C C . TYR A 1 176 ? -1.411 5.755 17.541 1.00 91.62 176 TYR A C 1
ATOM 1418 O O . TYR A 1 176 ? -2.599 5.472 17.510 1.00 91.62 176 TYR A O 1
ATOM 1426 N N . SER A 1 177 ? -0.964 6.827 18.205 1.00 90.44 177 SER A N 1
ATOM 1427 C CA . SER A 1 177 ? -1.821 7.669 19.058 1.00 90.44 177 SER A CA 1
ATOM 1428 C C . SER A 1 177 ? -2.980 8.299 18.288 1.00 90.44 177 SER A C 1
ATOM 1430 O O . SER A 1 177 ? -4.067 8.483 18.833 1.00 90.44 177 SER A O 1
ATOM 1432 N N . LYS A 1 178 ? -2.771 8.640 17.008 1.00 90.31 178 LYS A N 1
ATOM 1433 C CA . LYS A 1 178 ? -3.855 9.125 16.145 1.00 90.31 178 LYS A CA 1
ATOM 1434 C C . LYS A 1 178 ? -4.864 8.010 15.843 1.00 90.31 178 LYS A C 1
ATOM 1436 O O . LYS A 1 178 ? -6.064 8.268 15.890 1.00 90.31 178 LYS A O 1
ATOM 1441 N N . ALA A 1 179 ? -4.390 6.798 15.565 1.00 92.44 179 ALA A N 1
ATOM 1442 C CA . ALA A 1 179 ? -5.244 5.645 15.303 1.00 92.44 179 ALA A CA 1
ATOM 1443 C C . ALA A 1 179 ? -6.021 5.212 16.563 1.00 92.44 179 ALA A C 1
ATOM 1445 O O . ALA A 1 179 ? -7.248 5.292 16.583 1.00 92.44 179 ALA A O 1
ATOM 1446 N N . SER A 1 180 ? -5.312 4.846 17.634 1.00 90.94 180 SER A N 1
ATOM 1447 C CA . SER A 1 180 ? -5.867 4.332 18.895 1.00 90.94 180 SER A CA 1
ATOM 1448 C C . SER A 1 180 ? -6.628 5.379 19.699 1.00 90.94 180 SER A C 1
ATOM 1450 O O . SER A 1 180 ? -7.721 5.115 20.183 1.00 90.94 180 SER A O 1
ATOM 1452 N N . GLY A 1 181 ? -6.098 6.597 19.812 1.00 88.12 181 GLY A N 1
ATOM 1453 C CA . GLY A 1 181 ? -6.704 7.646 20.631 1.00 88.12 181 GLY A CA 1
ATOM 1454 C C . GLY A 1 181 ? -7.827 8.419 19.942 1.00 88.12 181 GLY A C 1
ATOM 1455 O O . GLY A 1 181 ? -8.556 9.153 20.611 1.00 88.12 181 GLY A O 1
ATOM 1456 N N . LYS A 1 182 ? -7.957 8.311 18.612 1.00 91.00 182 LYS A N 1
ATOM 1457 C CA . LYS A 1 182 ? -8.903 9.127 17.839 1.00 91.00 182 LYS A CA 1
ATOM 1458 C C . LYS A 1 182 ? -9.719 8.316 16.839 1.00 91.00 182 LYS A C 1
ATOM 1460 O O . LYS A 1 182 ? -10.942 8.370 16.912 1.00 91.00 182 LYS A O 1
ATOM 1465 N N . GLN A 1 183 ? -9.074 7.589 15.926 1.00 93.50 183 GLN A N 1
ATOM 1466 C CA . GLN A 1 183 ? -9.762 6.995 14.774 1.00 93.50 183 GLN A CA 1
ATOM 1467 C C . GLN A 1 183 ? -10.599 5.770 15.105 1.00 93.50 183 GLN A C 1
ATOM 1469 O O . GLN A 1 183 ? -11.784 5.760 14.764 1.00 93.50 183 GLN A O 1
ATOM 1474 N N . PHE A 1 184 ? -10.046 4.794 15.829 1.00 94.88 184 PHE A N 1
ATOM 1475 C CA . PHE A 1 184 ? -10.834 3.638 16.260 1.00 94.88 184 PHE A CA 1
ATOM 1476 C C . PHE A 1 184 ? -12.009 4.065 17.157 1.00 94.88 184 PHE A C 1
ATOM 1478 O O . PHE A 1 184 ? -13.151 3.811 16.767 1.00 94.88 184 PHE A O 1
ATOM 1485 N N . PRO A 1 185 ? -11.812 4.851 18.241 1.00 93.75 185 PRO A N 1
ATOM 1486 C CA . PRO A 1 185 ? -12.926 5.245 19.103 1.00 93.75 185 PRO A CA 1
ATOM 1487 C C . PRO A 1 185 ? -13.976 6.103 18.390 1.00 93.75 185 PRO A C 1
ATOM 1489 O O . PRO A 1 185 ? -15.169 5.983 18.662 1.00 93.75 185 PRO A O 1
ATOM 1492 N N . SER A 1 186 ? -13.572 7.000 17.483 1.00 92.56 186 SER A N 1
ATOM 1493 C CA . SER A 1 186 ? -14.540 7.809 16.731 1.00 92.56 186 SER A CA 1
ATOM 1494 C C . SER A 1 186 ? -15.398 6.943 15.814 1.00 92.56 186 SER A C 1
ATOM 1496 O O . SER A 1 186 ? -16.587 7.218 15.681 1.00 92.56 186 SER A O 1
ATOM 1498 N N . THR A 1 187 ? -14.809 5.927 15.186 1.00 94.25 187 THR A N 1
ATOM 1499 C CA . THR A 1 187 ? -15.517 5.019 14.273 1.00 94.25 187 THR A CA 1
ATOM 1500 C C . THR A 1 187 ? -16.469 4.112 15.039 1.00 94.25 187 THR A C 1
ATOM 1502 O O . THR A 1 187 ? -17.627 3.984 14.656 1.00 94.25 187 THR A O 1
ATOM 1505 N N . GLU A 1 188 ? -16.023 3.564 16.171 1.00 93.94 188 GLU A N 1
ATOM 1506 C CA . GLU A 1 188 ? -16.859 2.757 17.070 1.00 93.94 188 GLU A CA 1
ATOM 1507 C C . GLU A 1 188 ? -18.110 3.513 17.513 1.00 93.94 188 GLU A C 1
ATOM 1509 O O . GLU A 1 188 ? -19.221 2.993 17.427 1.00 93.94 188 GLU A O 1
ATOM 1514 N N . ASN A 1 189 ? -17.935 4.767 17.941 1.00 91.06 189 ASN A N 1
ATOM 1515 C CA . ASN A 1 189 ? -19.041 5.610 18.384 1.00 91.06 189 ASN A CA 1
ATOM 1516 C C . ASN A 1 189 ? -19.986 5.993 17.242 1.00 91.06 189 ASN A C 1
ATOM 1518 O O . ASN A 1 189 ? -21.194 6.073 17.456 1.00 91.06 189 ASN A O 1
ATOM 1522 N N . LEU A 1 190 ? -19.445 6.271 16.054 1.00 90.12 190 LEU A N 1
ATOM 1523 C CA . LEU A 1 190 ? -20.238 6.680 14.899 1.00 90.12 190 LEU A CA 1
ATOM 1524 C C . LEU A 1 190 ? -21.156 5.553 14.411 1.00 90.12 190 LEU A C 1
ATOM 1526 O O . LEU A 1 190 ? -22.309 5.802 14.068 1.00 90.12 190 LEU A O 1
ATOM 1530 N N . GLU A 1 191 ? -20.648 4.325 14.429 1.00 88.88 191 GLU A N 1
ATOM 1531 C CA . GLU A 1 191 ? -21.316 3.140 13.884 1.00 88.88 191 GLU A CA 1
ATOM 1532 C C . GLU A 1 191 ? -22.027 2.289 14.955 1.00 88.88 191 GLU A C 1
ATOM 1534 O O . GLU A 1 191 ? -22.554 1.223 14.638 1.00 88.88 191 GLU A O 1
ATOM 1539 N N . ASP A 1 192 ? -22.043 2.742 16.217 1.00 88.88 192 ASP A N 1
ATOM 1540 C CA . ASP A 1 192 ? -22.560 2.012 17.394 1.00 88.88 192 ASP A CA 1
ATOM 1541 C C . ASP A 1 192 ? -21.969 0.589 17.527 1.00 88.88 192 ASP A C 1
ATOM 1543 O O . ASP A 1 192 ? -22.652 -0.387 17.862 1.00 88.88 192 ASP A O 1
ATOM 1547 N N . ILE A 1 193 ? -20.668 0.455 17.249 1.00 90.44 193 ILE A N 1
ATOM 1548 C CA . ILE A 1 193 ? -19.943 -0.819 17.307 1.00 90.44 193 ILE A CA 1
ATOM 1549 C C . ILE A 1 193 ? -19.453 -1.049 18.737 1.00 90.44 193 ILE A C 1
ATOM 1551 O O . ILE A 1 193 ? -18.640 -0.301 19.269 1.00 90.44 193 ILE A O 1
ATOM 1555 N N . LYS A 1 194 ? -19.944 -2.120 19.369 1.00 84.25 194 LYS A N 1
ATOM 1556 C CA . LYS A 1 194 ? -19.603 -2.462 20.765 1.00 84.25 194 LYS A CA 1
ATOM 1557 C C . LYS A 1 194 ? -18.399 -3.382 20.904 1.00 84.25 194 LYS A C 1
ATOM 1559 O O . LYS A 1 194 ? -17.804 -3.435 21.977 1.00 84.25 194 LYS A O 1
ATOM 1564 N N . LYS A 1 195 ? -18.119 -4.166 19.867 1.00 87.06 195 LYS A N 1
ATOM 1565 C CA . LYS A 1 195 ? -17.001 -5.100 19.817 1.00 87.06 195 LYS A CA 1
ATOM 1566 C C . LYS A 1 195 ? -16.475 -5.148 18.391 1.00 87.06 195 LYS A C 1
ATOM 1568 O O . LYS A 1 195 ? -17.263 -5.320 17.458 1.00 87.06 195 LYS A O 1
ATOM 1573 N N . CYS A 1 196 ? -15.177 -4.952 18.251 1.00 93.12 196 CYS A N 1
ATOM 1574 C CA . CYS A 1 196 ? -14.492 -4.966 16.978 1.00 93.12 196 CYS A CA 1
ATOM 1575 C C . CYS A 1 196 ? -13.035 -5.350 17.158 1.00 93.12 196 CYS A C 1
ATOM 1577 O O . CYS A 1 196 ? -12.461 -5.099 18.214 1.00 93.12 196 CYS A O 1
ATOM 1579 N N . GLU A 1 197 ? -12.456 -5.843 16.075 1.00 95.25 197 GLU A N 1
ATOM 1580 C CA . GLU A 1 197 ? -11.021 -5.997 15.932 1.00 95.25 197 GLU A CA 1
ATOM 1581 C C . GLU A 1 197 ? -10.444 -4.773 15.206 1.00 95.25 197 GLU A C 1
ATOM 1583 O O . GLU A 1 197 ? -11.031 -4.252 14.253 1.00 95.25 197 GLU A O 1
ATOM 1588 N N . ARG A 1 198 ? -9.282 -4.292 15.633 1.00 95.50 198 ARG A N 1
ATOM 1589 C CA . ARG A 1 198 ? -8.624 -3.089 15.121 1.00 95.50 198 ARG A CA 1
ATOM 1590 C C . ARG A 1 198 ? -7.350 -3.474 14.389 1.00 95.50 198 ARG A C 1
ATOM 1592 O O . ARG A 1 198 ? -6.413 -4.006 14.977 1.00 95.50 198 ARG A O 1
ATOM 1599 N N . HIS A 1 199 ? -7.291 -3.150 13.105 1.00 96.50 199 HIS A N 1
ATOM 1600 C CA . HIS A 1 199 ? -6.140 -3.418 12.255 1.00 96.50 199 HIS A CA 1
ATOM 1601 C C . HIS A 1 199 ? -5.500 -2.102 11.808 1.00 96.50 199 HIS A C 1
ATOM 1603 O O . HIS A 1 199 ? -6.083 -1.338 11.039 1.00 96.50 199 HIS A O 1
ATOM 1609 N N . LEU A 1 200 ? -4.273 -1.852 12.261 1.00 96.06 200 LEU A N 1
ATOM 1610 C CA . LEU A 1 200 ? -3.440 -0.737 11.822 1.00 96.06 200 LEU A CA 1
ATOM 1611 C C . LEU A 1 200 ? -2.409 -1.197 10.777 1.00 96.06 200 LEU A C 1
ATOM 1613 O O . LEU A 1 200 ? -1.490 -1.956 11.081 1.00 96.06 200 LEU A O 1
ATOM 1617 N N . LEU A 1 201 ? -2.514 -0.695 9.548 1.00 96.12 201 LEU A N 1
ATOM 1618 C CA . LEU A 1 201 ? -1.510 -0.897 8.505 1.00 96.12 201 LEU A CA 1
ATOM 1619 C C . LEU A 1 201 ? -0.552 0.288 8.440 1.00 96.12 201 LEU A C 1
ATOM 1621 O O . LEU A 1 201 ? -0.979 1.440 8.404 1.00 96.12 201 LEU A O 1
ATOM 1625 N N . ILE A 1 202 ? 0.749 0.017 8.364 1.00 93.69 202 ILE A N 1
ATOM 1626 C CA . ILE A 1 202 ? 1.792 1.042 8.289 1.00 93.69 202 ILE A CA 1
ATOM 1627 C C . ILE A 1 202 ? 2.580 0.871 6.990 1.00 93.69 202 ILE A C 1
ATOM 1629 O O . ILE A 1 202 ? 3.431 -0.007 6.863 1.00 93.69 202 ILE A O 1
ATOM 1633 N N . GLY A 1 203 ? 2.304 1.744 6.025 1.00 91.62 203 GLY A N 1
ATOM 1634 C CA . GLY A 1 203 ? 2.992 1.812 4.743 1.00 91.62 203 GLY A CA 1
ATOM 1635 C C . GLY A 1 203 ? 4.317 2.570 4.821 1.00 91.62 203 GLY A C 1
ATOM 1636 O O . GLY A 1 203 ? 4.364 3.732 5.225 1.00 91.62 203 GLY A O 1
ATOM 1637 N N . ILE A 1 204 ? 5.400 1.957 4.361 1.00 88.25 204 ILE A N 1
ATOM 1638 C CA . ILE A 1 204 ? 6.731 2.553 4.256 1.00 88.25 204 ILE A CA 1
ATOM 1639 C C . ILE A 1 204 ? 6.944 2.984 2.807 1.00 88.25 204 ILE A C 1
ATOM 1641 O O . ILE A 1 204 ? 6.845 2.191 1.871 1.00 88.25 204 ILE A O 1
ATOM 1645 N N . THR A 1 205 ? 7.159 4.285 2.625 1.00 71.69 205 THR A N 1
ATOM 1646 C CA . THR A 1 205 ? 7.015 4.933 1.316 1.00 71.69 205 THR A CA 1
ATOM 1647 C C . THR A 1 205 ? 8.332 5.129 0.594 1.00 71.69 205 THR A C 1
ATOM 1649 O O . THR A 1 205 ? 8.444 4.753 -0.570 1.00 71.69 205 THR A O 1
ATOM 1652 N N . ASP A 1 206 ? 9.293 5.731 1.288 1.00 70.44 206 ASP A N 1
ATOM 1653 C CA . ASP A 1 206 ? 10.632 5.950 0.773 1.00 70.44 206 ASP A CA 1
ATOM 1654 C C . ASP A 1 206 ? 11.552 4.957 1.485 1.00 70.44 206 ASP A C 1
ATOM 1656 O O . ASP A 1 206 ? 11.567 4.854 2.718 1.00 70.44 206 ASP A O 1
ATOM 1660 N N . TYR A 1 207 ? 12.263 4.187 0.674 1.00 66.12 207 TYR A N 1
ATOM 1661 C CA . TYR A 1 207 ? 13.112 3.084 1.088 1.00 66.12 207 TYR A CA 1
ATOM 1662 C C . TYR A 1 207 ? 14.535 3.287 0.580 1.00 66.12 207 TYR A C 1
ATOM 1664 O O . TYR A 1 207 ? 14.776 4.158 -0.258 1.00 66.12 207 TYR A O 1
ATOM 1672 N N . SER A 1 208 ? 15.487 2.522 1.124 1.00 62.19 208 SER A N 1
ATOM 1673 C CA . SER A 1 208 ? 16.897 2.679 0.772 1.00 62.19 208 SER A CA 1
ATOM 1674 C C . SER A 1 208 ? 17.069 2.609 -0.752 1.00 62.19 208 SER A C 1
ATOM 1676 O O . SER A 1 208 ? 16.516 1.725 -1.405 1.00 62.19 208 SER A O 1
ATOM 1678 N N . SER A 1 209 ? 17.849 3.523 -1.328 1.00 61.91 209 SER A N 1
ATOM 1679 C CA . SER A 1 209 ? 18.230 3.470 -2.748 1.00 61.91 209 SER A CA 1
ATOM 1680 C C . SER A 1 209 ? 19.289 2.395 -3.027 1.00 61.91 209 SER A C 1
ATOM 1682 O O . SER A 1 209 ? 19.844 2.323 -4.128 1.00 61.91 209 SER A O 1
ATOM 1684 N N . GLU A 1 210 ? 19.609 1.573 -2.022 1.00 68.50 210 GLU A N 1
ATOM 1685 C CA . GLU A 1 210 ? 20.585 0.510 -2.146 1.00 68.50 210 GLU A CA 1
ATOM 1686 C C . GLU A 1 210 ? 20.009 -0.657 -2.947 1.00 68.50 210 GLU A C 1
ATOM 1688 O O . GLU A 1 210 ? 18.865 -1.087 -2.795 1.00 68.50 210 GLU A O 1
ATOM 1693 N N . LYS A 1 211 ? 20.851 -1.165 -3.838 1.00 81.69 211 LYS A N 1
ATOM 1694 C CA . LYS A 1 211 ? 20.518 -2.194 -4.808 1.00 81.69 211 LYS A CA 1
ATOM 1695 C C . LYS A 1 211 ? 21.189 -3.486 -4.385 1.00 81.69 211 LYS A C 1
ATOM 1697 O O . LYS A 1 211 ? 22.416 -3.543 -4.306 1.00 81.69 211 LYS A O 1
ATOM 1702 N N . ARG A 1 212 ? 20.402 -4.535 -4.159 1.00 85.94 212 ARG A N 1
ATOM 1703 C CA . ARG A 1 212 ? 20.923 -5.885 -3.905 1.00 85.94 212 ARG A CA 1
ATOM 1704 C C . ARG A 1 212 ? 20.765 -6.758 -5.139 1.00 85.94 212 ARG A C 1
ATOM 1706 O O . ARG A 1 212 ? 19.865 -6.549 -5.943 1.00 85.94 212 ARG A O 1
ATOM 1713 N N . LYS A 1 213 ? 21.642 -7.744 -5.297 1.00 87.69 213 LYS A N 1
ATOM 1714 C CA . LYS A 1 213 ? 21.581 -8.699 -6.408 1.00 87.69 213 LYS A CA 1
ATOM 1715 C C . LYS A 1 213 ? 21.037 -10.029 -5.914 1.00 87.69 213 LYS A C 1
ATOM 1717 O O . LYS A 1 213 ? 21.531 -10.556 -4.921 1.00 87.69 213 LYS A O 1
ATOM 1722 N N . ILE A 1 214 ? 20.048 -10.569 -6.615 1.00 85.88 214 ILE A N 1
ATOM 1723 C CA . ILE A 1 214 ? 19.488 -11.898 -6.359 1.00 85.88 214 ILE A CA 1
ATOM 1724 C C . ILE A 1 214 ? 19.540 -12.683 -7.667 1.00 85.88 214 ILE A C 1
ATOM 1726 O O . ILE A 1 214 ? 19.255 -12.143 -8.729 1.00 85.88 214 ILE A O 1
ATOM 1730 N N . THR A 1 215 ? 19.952 -13.948 -7.618 1.00 82.81 215 THR A N 1
ATOM 1731 C CA . THR A 1 215 ? 20.021 -14.813 -8.804 1.00 82.81 215 THR A CA 1
ATOM 1732 C C . THR A 1 215 ? 18.933 -15.874 -8.732 1.00 82.81 215 THR A C 1
ATOM 1734 O O . THR A 1 215 ? 18.856 -16.587 -7.734 1.00 82.81 215 THR A O 1
ATOM 1737 N N . GLY A 1 216 ? 18.150 -16.028 -9.798 1.00 76.69 216 GLY A N 1
ATOM 1738 C CA . GLY A 1 216 ? 17.273 -17.185 -9.993 1.00 76.69 216 GLY A CA 1
ATOM 1739 C C . GLY A 1 216 ? 17.322 -17.655 -11.439 1.00 76.69 216 GLY A C 1
ATOM 1740 O O . GLY A 1 216 ? 17.658 -16.885 -12.328 1.00 76.69 216 GLY A O 1
ATOM 1741 N N . ASN A 1 217 ? 17.163 -18.966 -11.642 1.00 72.62 217 ASN A N 1
ATOM 1742 C CA . ASN A 1 217 ? 17.207 -19.657 -12.941 1.00 72.62 217 ASN A CA 1
ATOM 1743 C C . ASN A 1 217 ? 18.323 -19.211 -13.921 1.00 72.62 217 ASN A C 1
ATOM 1745 O O . ASN A 1 217 ? 18.183 -19.323 -15.136 1.00 72.62 217 ASN A O 1
ATOM 1749 N N . GLY A 1 218 ? 19.468 -18.751 -13.399 1.00 76.44 218 GLY A N 1
ATOM 1750 C CA . GLY A 1 218 ? 20.608 -18.268 -14.189 1.00 76.44 218 GLY A CA 1
ATOM 1751 C C . GLY A 1 218 ? 20.545 -16.792 -14.611 1.00 76.44 218 GLY A C 1
ATOM 1752 O O . GLY A 1 218 ? 21.509 -16.307 -15.204 1.00 76.44 218 GLY A O 1
ATOM 1753 N N . THR A 1 219 ? 19.471 -16.074 -14.279 1.00 79.38 219 THR A N 1
ATOM 1754 C CA . THR A 1 219 ? 19.318 -14.625 -14.452 1.00 79.38 219 THR A CA 1
ATOM 1755 C C . THR A 1 219 ? 19.671 -13.901 -13.147 1.00 79.38 219 THR A C 1
ATOM 1757 O O . THR A 1 219 ? 19.220 -14.273 -12.063 1.00 79.38 219 THR A O 1
ATOM 1760 N N . GLU A 1 220 ? 20.494 -12.853 -13.231 1.00 86.88 220 GLU A N 1
ATOM 1761 C CA . GLU A 1 220 ? 20.767 -11.960 -12.100 1.00 86.88 220 GLU A CA 1
ATOM 1762 C C . GLU A 1 220 ? 19.785 -10.787 -12.131 1.00 86.88 220 GLU A C 1
ATOM 1764 O O . GLU A 1 220 ? 19.744 -10.028 -13.101 1.00 86.88 220 GLU A O 1
ATOM 1769 N N . TYR A 1 221 ? 19.030 -10.628 -11.049 1.00 84.44 221 TYR A N 1
ATOM 1770 C CA . TYR A 1 221 ? 18.114 -9.521 -10.836 1.00 84.44 221 TYR A CA 1
ATOM 1771 C C . TYR A 1 221 ? 18.703 -8.514 -9.851 1.00 84.44 221 TYR A C 1
ATOM 1773 O O . TYR A 1 221 ? 19.239 -8.881 -8.804 1.00 84.44 221 TYR A O 1
ATOM 1781 N N . GLU A 1 222 ? 18.567 -7.230 -10.168 1.00 88.62 222 GLU A N 1
ATOM 1782 C CA . GLU A 1 222 ? 18.783 -6.143 -9.215 1.00 88.62 222 GLU A CA 1
ATOM 1783 C C . GLU A 1 222 ? 17.460 -5.856 -8.495 1.00 88.62 222 GLU A C 1
ATOM 1785 O O . GLU A 1 222 ? 16.432 -5.633 -9.133 1.00 88.62 222 GLU A O 1
ATOM 1790 N N . VAL A 1 223 ? 17.484 -5.868 -7.168 1.00 86.94 223 VAL A N 1
ATOM 1791 C CA . VAL A 1 223 ? 16.333 -5.623 -6.304 1.00 86.94 223 VAL A CA 1
ATOM 1792 C C . VAL A 1 223 ? 16.549 -4.323 -5.540 1.00 86.94 223 VAL A C 1
ATOM 1794 O O . VAL A 1 223 ? 17.598 -4.130 -4.925 1.00 86.94 223 VAL A O 1
ATOM 1797 N N . GLU A 1 224 ? 15.556 -3.440 -5.592 1.00 86.25 224 GLU A N 1
ATOM 1798 C CA . GLU A 1 224 ? 15.552 -2.136 -4.922 1.00 86.25 224 GLU A CA 1
ATOM 1799 C C . GLU A 1 224 ? 14.331 -2.037 -4.000 1.00 86.25 224 GLU A C 1
ATOM 1801 O O . GLU A 1 224 ? 13.219 -2.370 -4.406 1.00 86.25 224 GLU A O 1
ATOM 1806 N N . GLY A 1 225 ? 14.525 -1.624 -2.750 1.00 84.69 225 GLY A N 1
ATOM 1807 C CA . GLY A 1 225 ? 13.507 -1.695 -1.702 1.00 84.69 225 GLY A CA 1
ATOM 1808 C C . GLY A 1 225 ? 14.087 -1.359 -0.329 1.00 84.69 225 GLY A C 1
ATOM 1809 O O . GLY A 1 225 ? 15.256 -0.981 -0.211 1.00 84.69 225 GLY A O 1
ATOM 1810 N N . CYS A 1 226 ? 13.291 -1.533 0.729 1.00 81.25 226 CYS A N 1
ATOM 1811 C CA . CYS A 1 226 ? 13.815 -1.465 2.097 1.00 81.25 226 CYS A CA 1
ATOM 1812 C C . CYS A 1 226 ? 14.883 -2.546 2.300 1.00 81.25 226 CYS A C 1
ATOM 1814 O O . CYS A 1 226 ? 14.747 -3.669 1.786 1.00 81.25 226 CYS A O 1
ATOM 1816 N N . LYS A 1 227 ? 15.932 -2.225 3.066 1.00 79.38 227 LYS A N 1
ATOM 1817 C CA . LYS A 1 227 ? 16.827 -3.267 3.565 1.00 79.38 227 LYS A CA 1
ATOM 1818 C C . LYS A 1 227 ? 16.085 -4.076 4.612 1.00 79.38 227 LYS A C 1
ATOM 1820 O O . LYS A 1 227 ? 15.252 -3.542 5.339 1.00 79.38 227 LYS A O 1
ATOM 1825 N N . GLU A 1 228 ? 16.448 -5.347 4.715 1.00 83.19 228 GLU A N 1
ATOM 1826 C CA . GLU A 1 228 ? 15.950 -6.197 5.795 1.00 83.19 228 GLU A CA 1
ATOM 1827 C C . GLU A 1 228 ? 16.264 -5.569 7.159 1.00 83.19 228 GLU A C 1
ATOM 1829 O O . GLU A 1 228 ? 15.409 -5.528 8.029 1.00 83.19 228 GLU A O 1
ATOM 1834 N N . GLU A 1 229 ? 17.458 -4.986 7.309 1.00 85.56 229 GLU A N 1
ATOM 1835 C CA . GLU A 1 229 ? 17.888 -4.300 8.532 1.00 85.56 229 GLU A CA 1
ATOM 1836 C C . GLU A 1 229 ? 16.990 -3.105 8.891 1.00 85.56 229 GLU A C 1
ATOM 1838 O O . GLU A 1 229 ? 16.626 -2.966 10.056 1.00 85.56 229 GLU A O 1
ATOM 1843 N N . ASP A 1 230 ? 16.568 -2.297 7.908 1.00 85.44 230 ASP A N 1
ATOM 1844 C CA . ASP A 1 230 ? 15.661 -1.161 8.136 1.00 85.44 230 ASP A CA 1
ATOM 1845 C C . ASP A 1 230 ? 14.281 -1.657 8.609 1.00 85.44 230 ASP A C 1
ATOM 1847 O O . ASP A 1 230 ? 13.672 -1.095 9.521 1.00 85.44 230 ASP A O 1
ATOM 1851 N N . ILE A 1 231 ? 13.780 -2.738 8.000 1.00 88.06 231 ILE A N 1
ATOM 1852 C CA . ILE A 1 231 ? 12.504 -3.358 8.382 1.00 88.06 231 ILE A CA 1
ATOM 1853 C C . ILE A 1 231 ? 12.602 -3.967 9.784 1.00 88.06 231 ILE A C 1
ATOM 1855 O O . ILE A 1 231 ? 11.722 -3.739 10.615 1.00 88.06 231 ILE A O 1
ATOM 1859 N N . GLU A 1 232 ? 13.683 -4.687 10.086 1.00 90.06 232 GLU A N 1
ATOM 1860 C CA . GLU A 1 232 ? 13.942 -5.253 11.411 1.00 90.06 232 GLU A CA 1
ATOM 1861 C C . GLU A 1 232 ? 14.073 -4.176 12.489 1.00 90.06 232 GLU A C 1
ATOM 1863 O O . GLU A 1 232 ? 13.572 -4.358 13.600 1.00 90.06 232 GLU A O 1
ATOM 1868 N N . GLN A 1 233 ? 14.673 -3.029 12.170 1.00 89.31 233 GLN A N 1
ATOM 1869 C CA . GLN A 1 233 ? 14.747 -1.890 13.079 1.00 89.31 233 GLN A CA 1
ATOM 1870 C C . GLN A 1 233 ? 13.345 -1.363 13.418 1.00 89.31 233 GLN A C 1
ATOM 1872 O O . GLN A 1 233 ? 12.993 -1.250 14.594 1.00 89.31 233 GLN A O 1
ATOM 1877 N N . VAL A 1 234 ? 12.498 -1.133 12.407 1.00 90.31 234 VAL A N 1
ATOM 1878 C CA . VAL A 1 234 ? 11.105 -0.706 12.621 1.00 90.31 234 VAL A CA 1
ATOM 1879 C C . VAL A 1 234 ? 10.332 -1.744 13.436 1.00 90.31 234 VAL A C 1
ATOM 1881 O O . VAL A 1 234 ? 9.648 -1.396 14.399 1.00 90.31 234 VAL A O 1
ATOM 1884 N N . LYS A 1 235 ? 10.480 -3.032 13.115 1.00 91.94 235 LYS A N 1
ATOM 1885 C CA . LYS A 1 235 ? 9.840 -4.130 13.853 1.00 91.94 235 LYS A CA 1
ATOM 1886 C C . LYS A 1 235 ? 10.271 -4.167 15.308 1.00 91.94 235 LYS A C 1
ATOM 1888 O O . LYS A 1 235 ? 9.426 -4.329 16.185 1.00 91.94 235 LYS A O 1
ATOM 1893 N N . LYS A 1 236 ? 11.569 -4.026 15.574 1.00 91.62 236 LYS A N 1
ATOM 1894 C CA . LYS A 1 236 ? 12.128 -3.989 16.927 1.00 91.62 236 LYS A CA 1
ATOM 1895 C C . LYS A 1 236 ? 11.518 -2.841 17.728 1.00 91.62 236 LYS A C 1
ATOM 1897 O O . LYS A 1 236 ? 11.099 -3.071 18.861 1.00 91.62 236 LYS A O 1
ATOM 1902 N N . VAL A 1 237 ? 11.427 -1.644 17.148 1.00 89.94 237 VAL A N 1
ATOM 1903 C CA . VAL A 1 237 ? 10.837 -0.468 17.806 1.00 89.94 237 VAL A CA 1
ATOM 1904 C C . VAL A 1 237 ? 9.354 -0.688 18.119 1.00 89.94 237 VAL A C 1
ATOM 1906 O O . VAL A 1 237 ? 8.927 -0.461 19.249 1.00 89.94 237 VAL A O 1
ATOM 1909 N N . ILE A 1 238 ? 8.577 -1.208 17.164 1.00 89.94 238 ILE A N 1
ATOM 1910 C CA . ILE A 1 238 ? 7.146 -1.483 17.371 1.00 89.94 238 ILE A CA 1
ATOM 1911 C C . ILE A 1 238 ? 6.950 -2.570 18.438 1.00 89.94 238 ILE A C 1
ATOM 1913 O O . ILE A 1 238 ? 6.172 -2.384 19.368 1.00 89.94 238 ILE A O 1
ATOM 1917 N N . LYS A 1 239 ? 7.688 -3.687 18.360 1.00 89.50 239 LYS A N 1
ATOM 1918 C CA . LYS A 1 239 ? 7.583 -4.794 19.330 1.00 89.50 239 LYS A CA 1
ATOM 1919 C C . LYS A 1 239 ? 8.013 -4.395 20.741 1.00 89.50 239 LYS A C 1
ATOM 1921 O O . LYS A 1 239 ? 7.477 -4.932 21.702 1.00 89.50 239 LYS A O 1
ATOM 1926 N N . SER A 1 240 ? 8.963 -3.471 20.876 1.00 85.50 240 SER A N 1
ATOM 1927 C CA . SER A 1 240 ? 9.419 -2.996 22.193 1.00 85.50 240 SER A CA 1
ATOM 1928 C C . SER A 1 240 ? 8.345 -2.193 22.934 1.00 85.50 240 SER A C 1
ATOM 1930 O O . SER A 1 240 ? 8.403 -2.097 24.154 1.00 85.50 240 SER A O 1
ATOM 1932 N N . ASN A 1 241 ? 7.348 -1.686 22.208 1.00 75.62 241 ASN A N 1
ATOM 1933 C CA . ASN A 1 241 ? 6.220 -0.918 22.730 1.00 75.62 241 ASN A CA 1
ATOM 1934 C C . ASN A 1 241 ? 4.915 -1.750 22.818 1.00 75.62 241 ASN A C 1
ATOM 1936 O O . ASN A 1 241 ? 3.844 -1.203 23.059 1.00 75.62 241 ASN A O 1
ATOM 1940 N N . TYR A 1 242 ? 4.997 -3.077 22.628 1.00 69.25 242 TYR A N 1
ATOM 1941 C CA . TYR A 1 242 ? 3.842 -3.965 22.425 1.00 69.25 242 TYR A CA 1
ATOM 1942 C C . TYR A 1 242 ? 2.823 -4.015 23.570 1.00 69.25 242 TYR A C 1
ATOM 1944 O O . TYR A 1 242 ? 1.632 -4.179 23.320 1.00 69.25 242 TYR A O 1
ATOM 1952 N N . GLU A 1 243 ? 3.272 -3.900 24.821 1.00 67.25 243 GLU A N 1
ATOM 1953 C CA . GLU A 1 243 ? 2.413 -4.142 25.990 1.00 67.25 243 GLU A CA 1
ATOM 1954 C C . GLU A 1 243 ? 1.325 -3.070 26.195 1.00 67.25 243 GLU A C 1
ATOM 1956 O O . GLU A 1 243 ? 0.351 -3.331 26.899 1.00 67.25 243 GLU A O 1
ATOM 1961 N N . ASP A 1 244 ? 1.440 -1.914 25.533 1.00 69.81 244 ASP A N 1
ATOM 1962 C CA . ASP A 1 244 ? 0.531 -0.769 25.683 1.00 69.81 244 ASP A CA 1
ATOM 1963 C C . ASP A 1 244 ? -0.416 -0.573 24.481 1.00 69.81 244 ASP A C 1
ATOM 1965 O O . ASP A 1 244 ? -1.071 0.472 24.348 1.00 69.81 244 ASP A O 1
ATOM 1969 N N . PHE A 1 245 ? -0.494 -1.556 23.576 1.00 79.94 245 PHE A N 1
ATOM 1970 C CA . PHE A 1 245 ? -1.310 -1.426 22.374 1.00 79.94 245 PHE A CA 1
ATOM 1971 C C . PHE A 1 245 ? -2.763 -1.866 22.554 1.00 79.94 245 PHE A C 1
ATOM 1973 O O . PHE A 1 245 ? -3.054 -2.988 22.948 1.00 79.94 245 PHE A O 1
ATOM 1980 N N . ASP A 1 246 ? -3.679 -0.976 22.178 1.00 87.06 246 ASP A N 1
ATOM 1981 C CA . ASP A 1 246 ? -5.128 -1.190 22.113 1.00 87.06 246 ASP A CA 1
ATOM 1982 C C . ASP A 1 246 ? -5.562 -1.487 20.660 1.00 87.06 246 ASP A C 1
ATOM 1984 O O . ASP A 1 246 ? -6.549 -0.955 20.145 1.00 87.06 246 ASP A O 1
ATOM 1988 N N . VAL A 1 247 ? -4.728 -2.257 19.952 1.00 91.81 247 VAL A N 1
ATOM 1989 C CA . VAL A 1 247 ? -4.862 -2.613 18.534 1.00 91.81 247 VAL A CA 1
ATOM 1990 C C . VAL A 1 247 ? -4.580 -4.103 18.383 1.00 91.81 247 VAL A C 1
ATOM 1992 O O . VAL A 1 247 ? -3.528 -4.574 18.812 1.00 91.81 247 VAL A O 1
ATOM 1995 N N . ASP A 1 248 ? -5.494 -4.823 17.740 1.00 93.44 248 ASP A N 1
ATOM 1996 C CA . ASP A 1 248 ? -5.457 -6.285 17.632 1.00 93.44 248 ASP A CA 1
ATOM 1997 C C . ASP A 1 248 ? -4.476 -6.780 16.562 1.00 93.44 248 ASP A C 1
ATOM 1999 O O . ASP A 1 248 ? -3.930 -7.879 16.664 1.00 93.44 248 ASP A O 1
ATOM 2003 N N . GLN A 1 249 ? -4.202 -5.956 15.546 1.00 94.06 249 GLN A N 1
ATOM 2004 C CA . GLN A 1 249 ? -3.234 -6.273 14.502 1.00 94.06 249 GLN A CA 1
ATOM 2005 C C . GLN A 1 249 ? -2.472 -5.050 13.989 1.00 94.06 249 GLN A C 1
ATOM 2007 O O . GLN A 1 249 ? -3.057 -4.017 13.658 1.00 94.06 249 GLN A O 1
ATOM 2012 N N . ILE A 1 250 ? -1.151 -5.199 13.837 1.00 94.56 250 ILE A N 1
ATOM 2013 C CA . ILE A 1 250 ? -0.290 -4.225 13.155 1.00 94.56 250 ILE A CA 1
ATOM 2014 C C . ILE A 1 250 ? 0.451 -4.912 12.014 1.00 94.56 250 ILE A C 1
ATOM 2016 O O . ILE A 1 250 ? 1.244 -5.826 12.251 1.00 94.56 250 ILE A O 1
ATOM 2020 N N . THR A 1 251 ? 0.253 -4.410 10.796 1.00 94.94 251 THR A N 1
ATOM 2021 C CA . THR A 1 251 ? 0.902 -4.920 9.580 1.00 94.94 251 THR A CA 1
ATOM 2022 C C . THR A 1 251 ? 1.790 -3.843 8.968 1.00 94.94 251 THR A C 1
ATOM 2024 O O . THR A 1 251 ? 1.317 -2.758 8.626 1.00 94.94 251 THR A O 1
ATOM 2027 N N . LEU A 1 252 ? 3.081 -4.131 8.798 1.00 93.62 252 LEU A N 1
ATOM 2028 C CA . LEU A 1 252 ? 3.961 -3.302 7.976 1.00 93.62 252 LEU A CA 1
ATOM 2029 C C . LEU A 1 252 ? 3.750 -3.614 6.506 1.00 93.62 252 LEU A C 1
ATOM 2031 O O . LEU A 1 252 ? 3.583 -4.772 6.134 1.00 93.62 252 LEU A O 1
ATOM 2035 N N . VAL A 1 253 ? 3.827 -2.582 5.673 1.00 92.31 253 VAL A N 1
ATOM 2036 C CA . VAL A 1 253 ? 3.693 -2.695 4.223 1.00 92.31 253 VAL A CA 1
ATOM 2037 C C . VAL A 1 253 ? 4.804 -1.901 3.546 1.00 92.31 253 VAL A C 1
ATOM 2039 O O . VAL A 1 253 ? 4.992 -0.726 3.848 1.00 92.31 253 VAL A O 1
ATOM 2042 N N . TRP A 1 254 ? 5.541 -2.495 2.612 1.00 89.94 254 TRP A N 1
ATOM 2043 C CA . TRP A 1 254 ? 6.583 -1.794 1.852 1.00 89.94 254 TRP A CA 1
ATOM 2044 C C . TRP A 1 254 ? 6.668 -2.306 0.423 1.00 89.94 254 TRP A C 1
ATOM 2046 O O . TRP A 1 254 ? 6.196 -3.387 0.098 1.00 89.94 254 TRP A O 1
ATOM 2056 N N . THR A 1 255 ? 7.262 -1.526 -0.472 1.00 86.44 255 THR A N 1
ATOM 2057 C CA . THR A 1 255 ? 7.382 -1.898 -1.884 1.00 86.44 255 THR A CA 1
ATOM 2058 C C . THR A 1 255 ? 8.806 -2.334 -2.223 1.00 86.44 255 THR A C 1
ATOM 2060 O O . THR A 1 255 ? 9.776 -1.789 -1.706 1.00 86.44 255 THR A O 1
ATOM 2063 N N . THR A 1 256 ? 8.930 -3.332 -3.092 1.00 86.62 256 THR A N 1
ATOM 2064 C CA . THR A 1 256 ? 10.185 -3.851 -3.643 1.00 86.62 256 THR A CA 1
ATOM 2065 C C . THR A 1 256 ? 10.083 -3.901 -5.165 1.00 86.62 256 THR A C 1
ATOM 2067 O O . THR A 1 256 ? 9.075 -4.350 -5.708 1.00 86.62 256 THR A O 1
ATOM 2070 N N . LEU A 1 257 ? 11.119 -3.442 -5.860 1.00 86.12 257 LEU A N 1
ATOM 2071 C CA . LEU A 1 257 ? 11.239 -3.442 -7.315 1.00 86.12 257 LEU A CA 1
ATOM 2072 C C . LEU A 1 257 ? 12.270 -4.480 -7.756 1.00 86.12 257 LEU A C 1
ATOM 2074 O O . LEU A 1 257 ? 13.350 -4.562 -7.177 1.00 86.12 257 LEU A O 1
ATOM 2078 N N . TYR A 1 258 ? 11.964 -5.218 -8.820 1.00 83.31 258 TYR A N 1
ATOM 2079 C CA . TYR A 1 258 ? 12.844 -6.219 -9.431 1.00 83.31 258 TYR A CA 1
ATOM 2080 C C . TYR A 1 258 ? 13.257 -5.758 -10.816 1.00 83.31 258 TYR A C 1
ATOM 2082 O O . TYR A 1 258 ? 12.415 -5.328 -11.610 1.00 83.31 258 TYR A O 1
ATOM 2090 N N . LYS A 1 259 ? 14.545 -5.874 -11.129 1.00 80.25 259 LYS A N 1
ATOM 2091 C CA . LYS A 1 259 ? 15.125 -5.379 -12.373 1.00 80.25 259 LYS A CA 1
ATOM 2092 C C . LYS A 1 259 ? 15.975 -6.433 -13.052 1.00 80.25 259 LYS A C 1
ATOM 2094 O O . LYS A 1 259 ? 16.744 -7.123 -12.397 1.00 80.25 259 LYS A O 1
ATOM 2099 N N . ASP A 1 260 ? 15.911 -6.458 -14.374 1.00 77.06 260 ASP A N 1
ATOM 2100 C CA . ASP A 1 260 ? 16.808 -7.224 -15.241 1.00 77.06 260 ASP A CA 1
ATOM 2101 C C . ASP A 1 260 ? 17.474 -6.250 -16.217 1.00 77.06 260 ASP A C 1
ATOM 2103 O O . ASP A 1 260 ? 16.792 -5.481 -16.901 1.00 77.06 260 ASP A O 1
ATOM 2107 N N . LYS A 1 261 ? 18.813 -6.235 -16.242 1.00 72.94 261 LYS A N 1
ATOM 2108 C CA . LYS A 1 261 ? 19.630 -5.339 -17.090 1.00 72.94 261 LYS A CA 1
ATOM 2109 C C . LYS A 1 261 ? 19.210 -3.863 -16.997 1.00 72.94 261 LYS A C 1
ATOM 2111 O O . LYS A 1 261 ? 19.126 -3.162 -18.001 1.00 72.94 261 LYS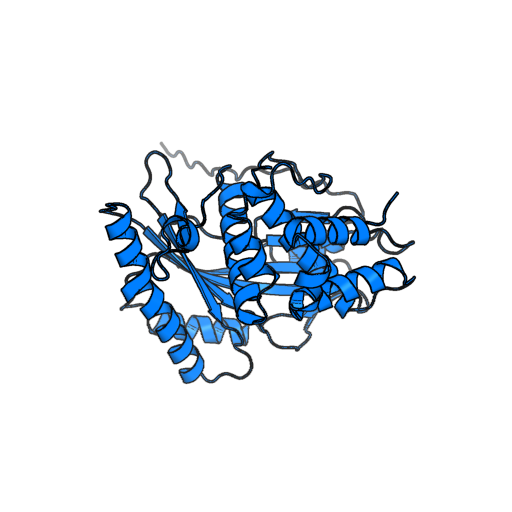 A O 1
ATOM 2116 N N . GLY A 1 262 ? 18.919 -3.398 -15.780 1.00 67.12 262 GLY A N 1
ATOM 2117 C CA . GLY A 1 262 ? 18.519 -2.013 -15.501 1.00 67.12 262 GLY A CA 1
ATOM 2118 C C . GLY A 1 262 ? 17.060 -1.671 -15.830 1.00 67.12 262 GLY A C 1
ATOM 2119 O O . GLY A 1 262 ? 16.633 -0.557 -15.540 1.00 67.12 262 GLY A O 1
ATOM 2120 N N . LYS A 1 263 ? 16.279 -2.612 -16.376 1.00 70.12 263 LYS A N 1
ATOM 2121 C CA . LYS A 1 263 ? 14.853 -2.425 -16.678 1.00 70.12 263 LYS A CA 1
ATOM 2122 C C . LYS A 1 263 ? 14.007 -2.989 -15.546 1.00 70.12 263 LYS A C 1
ATOM 2124 O O . LYS A 1 263 ? 14.235 -4.126 -15.139 1.00 70.12 263 LYS A O 1
ATOM 2129 N N . VAL A 1 264 ? 13.032 -2.224 -15.052 1.00 74.44 264 VAL A N 1
ATOM 2130 C CA . VAL A 1 264 ? 12.102 -2.710 -14.018 1.00 74.44 264 VAL A CA 1
ATOM 2131 C C . VAL A 1 264 ? 11.164 -3.739 -14.639 1.00 74.44 264 VAL A C 1
ATOM 2133 O O . VAL A 1 264 ? 10.547 -3.485 -15.671 1.00 74.44 264 VAL A O 1
ATOM 2136 N N . LYS A 1 265 ? 11.086 -4.914 -14.020 1.00 72.94 265 LYS A N 1
ATOM 2137 C CA . LYS A 1 265 ? 10.299 -6.060 -14.488 1.00 72.94 265 LYS A CA 1
ATOM 2138 C C . LYS A 1 265 ? 9.172 -6.442 -13.545 1.00 72.94 265 LYS A C 1
ATOM 2140 O O . LYS A 1 265 ? 8.194 -7.036 -13.988 1.00 72.94 265 LYS A O 1
ATOM 2145 N N . GLY A 1 266 ? 9.297 -6.100 -12.268 1.00 76.25 266 GLY A N 1
ATOM 2146 C CA . GLY A 1 266 ? 8.280 -6.398 -11.276 1.00 76.25 266 GLY A CA 1
ATOM 2147 C C . GLY A 1 266 ? 8.294 -5.423 -10.114 1.00 76.25 266 GLY A C 1
ATOM 2148 O O . GLY A 1 266 ? 9.312 -4.805 -9.808 1.00 76.25 266 GLY A O 1
ATOM 2149 N N . ILE A 1 267 ? 7.141 -5.317 -9.473 1.00 81.62 267 ILE A N 1
ATOM 2150 C CA . ILE A 1 267 ? 6.895 -4.600 -8.234 1.00 81.62 267 ILE A CA 1
ATOM 2151 C C . ILE A 1 267 ? 6.146 -5.542 -7.290 1.00 81.62 267 ILE A C 1
ATOM 2153 O O . ILE A 1 267 ? 5.204 -6.226 -7.689 1.00 81.62 267 ILE A O 1
ATOM 2157 N N . ALA A 1 268 ? 6.580 -5.600 -6.042 1.00 84.38 268 ALA A N 1
ATOM 2158 C CA . ALA A 1 268 ? 5.926 -6.354 -4.990 1.00 84.38 268 ALA A CA 1
ATOM 2159 C C . ALA A 1 268 ? 5.694 -5.440 -3.795 1.00 84.38 268 ALA A C 1
ATOM 2161 O O . ALA A 1 268 ? 6.623 -4.815 -3.293 1.00 84.38 268 ALA A O 1
ATOM 2162 N N . GLU A 1 269 ? 4.461 -5.374 -3.333 1.00 86.56 269 GLU A N 1
ATOM 2163 C CA . GLU A 1 269 ? 4.101 -4.836 -2.040 1.00 86.56 269 GLU A CA 1
ATOM 2164 C C . GLU A 1 269 ? 4.188 -5.975 -1.022 1.00 86.56 269 GLU A C 1
ATOM 2166 O O . GLU A 1 269 ? 3.396 -6.913 -1.012 1.00 86.56 269 GLU A O 1
ATOM 2171 N N . ARG A 1 270 ? 5.254 -5.922 -0.236 1.00 87.06 270 ARG A N 1
ATOM 2172 C CA . ARG A 1 270 ? 5.596 -6.834 0.842 1.00 87.06 270 ARG A CA 1
ATOM 2173 C C . ARG A 1 270 ? 4.804 -6.452 2.078 1.00 87.06 270 ARG A C 1
ATOM 2175 O O . ARG A 1 270 ? 4.635 -5.262 2.349 1.00 87.06 270 ARG A O 1
ATOM 2182 N N . THR A 1 271 ? 4.375 -7.455 2.828 1.00 90.44 271 THR A N 1
ATOM 2183 C CA . THR A 1 271 ? 3.699 -7.251 4.102 1.00 90.44 271 THR A CA 1
ATOM 2184 C C . THR A 1 271 ? 4.339 -8.104 5.182 1.00 90.44 271 THR A C 1
ATOM 2186 O O . THR A 1 271 ? 4.856 -9.190 4.910 1.00 90.44 271 THR A O 1
ATOM 2189 N N . GLU A 1 272 ? 4.320 -7.601 6.410 1.00 90.88 272 GLU A N 1
ATOM 2190 C CA . GLU A 1 272 ? 4.648 -8.397 7.583 1.00 90.88 272 GLU A CA 1
ATOM 2191 C C . GLU A 1 272 ? 3.785 -7.986 8.774 1.00 90.88 272 GLU A C 1
ATOM 2193 O O . GLU A 1 272 ? 3.824 -6.838 9.227 1.00 90.88 272 GLU A O 1
ATOM 2198 N N . THR A 1 273 ? 3.033 -8.950 9.300 1.00 91.81 273 THR A N 1
ATOM 2199 C CA . THR A 1 273 ? 2.239 -8.796 10.518 1.00 91.81 273 THR A CA 1
ATOM 2200 C C . THR A 1 273 ? 3.159 -8.872 11.741 1.00 91.81 273 THR A C 1
ATOM 2202 O O . THR A 1 273 ? 3.756 -9.908 12.034 1.00 91.81 273 THR A O 1
ATOM 2205 N N . ILE A 1 274 ? 3.299 -7.757 12.460 1.00 91.12 274 ILE A N 1
ATOM 2206 C CA . ILE A 1 274 ? 4.124 -7.648 13.675 1.00 91.12 274 ILE A CA 1
ATOM 2207 C C . ILE A 1 274 ? 3.358 -8.156 14.894 1.00 91.12 274 ILE A C 1
ATOM 2209 O O . ILE A 1 274 ? 3.922 -8.836 15.754 1.00 91.12 274 ILE A O 1
ATOM 2213 N N . ILE A 1 275 ? 2.088 -7.772 14.954 1.00 89.00 275 ILE A N 1
ATOM 2214 C CA . ILE A 1 275 ? 1.121 -8.084 15.999 1.00 89.00 275 ILE A CA 1
ATOM 2215 C C . ILE A 1 275 ? -0.025 -8.774 15.295 1.00 89.00 275 ILE A C 1
ATOM 2217 O O . ILE A 1 275 ? -0.531 -8.209 14.332 1.00 89.00 275 ILE A O 1
ATOM 2221 N N . SER A 1 276 ? -0.408 -9.961 15.751 1.00 87.12 276 SER A N 1
ATOM 2222 C CA . SER A 1 276 ? -1.435 -10.767 15.101 1.00 87.12 276 SER A CA 1
ATOM 2223 C C . SER A 1 276 ? -2.481 -11.201 16.117 1.00 87.12 276 SER A C 1
ATOM 2225 O O . SER A 1 276 ? -2.148 -11.817 17.134 1.00 87.12 276 SER A O 1
ATOM 2227 N N . SER A 1 277 ? -3.735 -10.907 15.791 1.00 85.19 277 SER A N 1
ATOM 2228 C CA . SER A 1 277 ? -4.922 -11.535 16.359 1.00 85.19 277 SER A CA 1
ATOM 2229 C C . SER A 1 277 ? -5.446 -12.531 15.320 1.00 85.19 277 SER A C 1
ATOM 2231 O O . SER A 1 277 ? -5.549 -12.175 14.146 1.00 85.19 277 SER A O 1
ATOM 2233 N N . PRO A 1 278 ? -5.766 -13.783 15.696 1.00 79.44 278 PRO A N 1
ATOM 2234 C CA . PRO A 1 278 ? -6.253 -14.788 14.748 1.00 79.44 278 PRO A CA 1
ATOM 2235 C C . PRO A 1 278 ? -7.611 -14.431 14.126 1.00 79.44 278 PRO A C 1
ATOM 2237 O O . PRO A 1 278 ? -7.998 -15.042 13.129 1.00 79.44 278 PRO A O 1
ATOM 2240 N N . ASP A 1 279 ? -8.330 -13.482 14.725 1.00 83.19 279 ASP A N 1
ATOM 2241 C CA . ASP A 1 279 ? -9.668 -13.069 14.311 1.00 83.19 279 ASP A CA 1
ATOM 2242 C C . ASP A 1 279 ? -9.640 -11.898 13.305 1.00 83.19 279 ASP A C 1
ATOM 2244 O O . ASP A 1 279 ? -10.669 -11.559 12.718 1.00 83.19 279 ASP A O 1
ATOM 2248 N N . VAL A 1 280 ? -8.457 -11.330 13.037 1.00 86.94 280 VAL A N 1
ATOM 2249 C CA . VAL A 1 280 ? -8.242 -10.268 12.048 1.00 86.94 280 VAL A CA 1
ATOM 2250 C C . VAL A 1 280 ? -7.827 -10.857 10.701 1.00 86.94 280 VAL A C 1
ATOM 2252 O O . VAL A 1 280 ? -6.976 -11.739 10.616 1.00 86.94 280 VAL A O 1
ATOM 2255 N N . ILE A 1 281 ? -8.395 -10.339 9.608 1.00 87.31 281 ILE A N 1
ATOM 2256 C CA . ILE A 1 281 ? -7.949 -10.708 8.261 1.00 87.31 281 ILE A CA 1
ATOM 2257 C C . ILE A 1 281 ? -6.599 -10.047 7.965 1.00 87.31 281 ILE A C 1
ATOM 2259 O O . ILE A 1 281 ? -6.479 -8.817 7.980 1.00 87.31 281 ILE A O 1
ATOM 2263 N N . ASP A 1 282 ? -5.612 -10.875 7.623 1.00 87.31 282 ASP A N 1
ATOM 2264 C CA . ASP A 1 282 ? -4.276 -10.443 7.225 1.00 87.31 282 ASP A CA 1
ATOM 2265 C C . ASP A 1 282 ? -4.274 -9.762 5.855 1.00 87.31 282 ASP A C 1
ATOM 2267 O O . ASP A 1 282 ? -4.727 -10.325 4.861 1.00 87.31 282 ASP A O 1
ATOM 2271 N N . TYR A 1 283 ? -3.682 -8.568 5.786 1.00 87.81 283 TYR A N 1
ATOM 2272 C CA . TYR A 1 283 ? -3.382 -7.919 4.516 1.00 87.81 283 TYR A CA 1
ATOM 2273 C C . TYR A 1 283 ? -2.123 -8.528 3.906 1.00 87.81 283 TYR A C 1
ATOM 2275 O O . TYR A 1 283 ? -1.012 -8.350 4.411 1.00 87.81 283 TYR A O 1
ATOM 2283 N N . GLU A 1 284 ? -2.285 -9.220 2.783 1.00 84.38 284 GLU A N 1
ATOM 2284 C CA . GLU A 1 284 ? -1.167 -9.908 2.141 1.00 84.38 284 GLU A CA 1
ATOM 2285 C C . GLU A 1 284 ? -0.492 -9.063 1.058 1.00 84.38 284 GLU A C 1
ATOM 2287 O O . GLU A 1 284 ? 0.521 -9.488 0.532 1.00 84.38 284 GLU A O 1
ATOM 2292 N N . GLY A 1 285 ? -0.994 -7.881 0.701 1.00 84.38 285 GLY A N 1
ATOM 2293 C CA . GLY A 1 285 ? -0.355 -7.033 -0.307 1.00 84.38 285 GLY A CA 1
ATOM 2294 C C . GLY A 1 285 ? -0.515 -7.518 -1.751 1.00 84.38 285 GLY A C 1
ATOM 2295 O O . GLY A 1 285 ? -1.259 -8.449 -2.071 1.00 84.38 285 GLY A O 1
ATOM 2296 N N . TRP A 1 286 ? 0.188 -6.837 -2.653 1.00 80.56 286 TRP A N 1
ATOM 2297 C CA . TRP A 1 286 ? 0.057 -6.974 -4.103 1.00 80.56 286 TRP A CA 1
ATOM 2298 C C . TRP A 1 286 ? 1.385 -7.330 -4.758 1.00 80.56 286 TRP A C 1
ATOM 2300 O O . TRP A 1 286 ? 2.416 -6.784 -4.395 1.00 80.56 286 TRP A O 1
ATOM 2310 N N . ASN A 1 287 ? 1.383 -8.142 -5.810 1.00 73.62 287 ASN A N 1
ATOM 2311 C CA . ASN A 1 287 ? 2.527 -8.243 -6.717 1.00 73.62 287 ASN A CA 1
ATOM 2312 C C . ASN A 1 287 ? 2.080 -8.027 -8.154 1.00 73.62 287 ASN A C 1
ATOM 2314 O O . ASN A 1 287 ? 1.007 -8.483 -8.548 1.00 73.62 287 ASN A O 1
ATOM 2318 N N . LEU A 1 288 ? 2.937 -7.377 -8.931 1.00 70.56 288 LEU A N 1
ATOM 2319 C CA . LEU A 1 288 ? 2.753 -7.134 -10.351 1.00 70.56 288 LEU A CA 1
ATOM 2320 C C . LEU A 1 288 ? 4.088 -7.333 -11.068 1.00 70.56 288 LEU A C 1
ATOM 2322 O O . LEU A 1 288 ? 5.086 -6.716 -10.705 1.00 70.56 288 LEU A O 1
ATOM 2326 N N . PHE A 1 289 ? 4.126 -8.165 -12.102 1.00 66.31 289 PHE A N 1
ATOM 2327 C CA . PHE A 1 289 ? 5.326 -8.358 -12.918 1.00 66.31 289 PHE A CA 1
ATOM 2328 C C . PHE A 1 289 ? 4.984 -8.650 -14.381 1.00 66.31 289 PHE A C 1
ATOM 2330 O O . PHE A 1 289 ? 3.886 -9.112 -14.694 1.00 66.31 289 PHE A O 1
ATOM 2337 N N . GLY A 1 290 ? 5.926 -8.334 -15.275 1.00 54.25 290 GLY A N 1
ATOM 2338 C CA . GLY A 1 290 ? 5.813 -8.548 -16.719 1.00 54.25 290 GLY A CA 1
ATOM 2339 C C . GLY A 1 290 ? 6.711 -9.684 -17.223 1.00 54.25 290 GLY A C 1
ATOM 2340 O O . GLY A 1 290 ? 7.865 -9.799 -16.810 1.00 54.25 290 GLY A O 1
ATOM 2341 N N . HIS A 1 291 ? 6.195 -10.502 -18.147 1.00 51.25 291 HIS A N 1
ATOM 2342 C CA . HIS A 1 291 ? 6.907 -11.645 -18.745 1.00 51.25 291 HIS A CA 1
ATOM 2343 C C . HIS A 1 291 ? 7.928 -11.267 -19.848 1.00 51.25 291 HIS A C 1
ATOM 2345 O O . HIS A 1 291 ? 7.891 -10.178 -20.424 1.00 51.25 291 HIS A O 1
ATOM 2351 N N . LYS A 1 292 ? 8.850 -12.203 -20.152 1.00 41.41 292 LYS A N 1
ATOM 2352 C CA . LYS A 1 292 ? 10.047 -12.057 -21.018 1.00 41.41 292 LYS A CA 1
ATOM 2353 C C . LYS A 1 292 ? 9.816 -11.664 -22.489 1.00 41.41 292 LYS A C 1
ATOM 2355 O O . LYS A 1 292 ? 10.760 -11.159 -23.098 1.00 41.41 292 LYS A O 1
ATOM 2360 N N . ASP A 1 293 ? 8.600 -11.757 -23.035 1.00 42.91 293 ASP A N 1
ATOM 2361 C CA . ASP A 1 293 ? 8.277 -11.284 -24.403 1.00 42.91 293 ASP A CA 1
ATOM 2362 C C . ASP A 1 293 ? 8.407 -9.745 -24.576 1.00 42.91 293 ASP A C 1
ATOM 2364 O O . ASP A 1 293 ? 8.236 -9.197 -25.658 1.00 42.91 293 ASP A O 1
ATOM 2368 N N . PHE A 1 294 ? 8.830 -9.050 -23.517 1.00 48.97 294 PHE A N 1
ATOM 2369 C CA . PHE A 1 294 ? 9.173 -7.629 -23.404 1.00 48.97 294 PHE A CA 1
ATOM 2370 C C . PHE A 1 294 ? 10.285 -7.094 -24.335 1.00 48.97 294 PHE A C 1
ATOM 2372 O O . PHE A 1 294 ? 10.628 -5.916 -24.265 1.00 48.97 294 PHE A O 1
ATOM 2379 N N . THR A 1 295 ? 10.943 -7.926 -25.146 1.00 38.38 295 THR A N 1
ATOM 2380 C CA . THR A 1 295 ? 12.123 -7.490 -25.928 1.00 38.38 295 THR A CA 1
ATOM 2381 C C . THR A 1 295 ? 11.816 -7.005 -27.350 1.00 38.38 295 THR A C 1
ATOM 2383 O O . THR A 1 295 ? 12.751 -6.647 -28.063 1.00 38.38 295 THR A O 1
ATOM 2386 N N . GLY A 1 296 ? 10.544 -6.916 -27.752 1.00 36.81 296 GLY A N 1
ATOM 2387 C CA . GLY A 1 296 ? 10.146 -6.378 -29.056 1.00 36.81 296 GLY A CA 1
ATOM 2388 C C . GLY A 1 296 ? 9.002 -5.372 -28.953 1.00 36.81 296 GLY A C 1
ATOM 2389 O O . GLY A 1 296 ? 7.909 -5.739 -28.551 1.00 36.81 296 GLY A O 1
ATOM 2390 N N . ASP A 1 297 ? 9.276 -4.123 -29.331 1.00 34.34 297 ASP A N 1
ATOM 2391 C CA . ASP A 1 297 ? 8.327 -3.057 -29.679 1.00 34.34 297 ASP A CA 1
ATOM 2392 C C . ASP A 1 297 ? 7.117 -2.829 -28.739 1.00 34.34 297 ASP A C 1
ATOM 2394 O O . ASP A 1 297 ? 6.065 -3.462 -28.834 1.00 34.34 297 ASP A O 1
ATOM 2398 N N . ALA A 1 298 ? 7.255 -1.808 -27.882 1.00 36.19 298 ALA A N 1
ATOM 2399 C CA . ALA A 1 298 ? 6.193 -0.948 -27.327 1.00 36.19 298 ALA A CA 1
ATOM 2400 C C . ALA A 1 298 ? 4.986 -1.596 -26.609 1.00 36.19 298 ALA A C 1
ATOM 2402 O O . ALA A 1 298 ? 4.015 -0.905 -26.293 1.00 36.19 298 ALA A O 1
ATOM 2403 N N . SER A 1 299 ? 5.019 -2.892 -26.309 1.00 36.03 299 SER A N 1
ATOM 2404 C CA . SER A 1 299 ? 3.905 -3.602 -25.685 1.00 36.03 299 SER A CA 1
ATOM 2405 C C . SER A 1 299 ? 4.367 -4.325 -24.424 1.00 36.03 299 SER A C 1
ATOM 2407 O O . SER A 1 299 ? 5.208 -5.220 -24.454 1.00 36.03 299 SER A O 1
ATOM 2409 N N . PHE A 1 300 ? 3.820 -3.922 -23.275 1.00 38.41 300 PHE A N 1
ATOM 2410 C CA . PHE A 1 300 ? 3.875 -4.768 -22.089 1.00 38.41 300 PHE A CA 1
ATOM 2411 C C . PHE A 1 300 ? 3.059 -6.024 -22.411 1.00 38.41 300 PHE A C 1
ATOM 2413 O O . PHE A 1 300 ? 1.890 -5.922 -22.780 1.00 38.41 300 PHE A O 1
ATOM 2420 N N . GLY A 1 301 ? 3.688 -7.200 -22.335 1.00 43.34 301 GLY A N 1
ATOM 2421 C CA . GLY A 1 301 ? 2.975 -8.478 -22.374 1.00 43.34 301 GLY A CA 1
ATOM 2422 C C . GLY A 1 301 ? 2.042 -8.647 -21.165 1.00 43.34 301 GLY A C 1
ATOM 2423 O O . GLY A 1 301 ? 1.851 -7.716 -20.383 1.00 43.34 301 GLY A O 1
ATOM 2424 N N . ARG A 1 302 ? 1.474 -9.854 -20.989 1.00 42.53 302 ARG A N 1
ATOM 2425 C CA . ARG A 1 302 ? 0.592 -10.190 -19.851 1.00 42.53 302 ARG A CA 1
ATOM 2426 C C . ARG A 1 302 ? 1.195 -9.717 -18.523 1.00 42.53 302 ARG A C 1
ATOM 2428 O O . ARG A 1 302 ? 2.317 -10.091 -18.176 1.00 42.53 302 ARG A O 1
ATOM 2435 N N . LEU A 1 303 ? 0.417 -8.922 -17.798 1.00 49.16 303 LEU A N 1
ATOM 2436 C CA . LEU A 1 303 ? 0.707 -8.474 -16.445 1.00 49.16 303 LEU A CA 1
ATOM 2437 C C . LEU A 1 303 ? -0.018 -9.392 -15.469 1.00 49.16 303 LEU A C 1
ATOM 2439 O O . LEU A 1 303 ? -1.244 -9.458 -15.478 1.00 49.16 303 LEU A O 1
ATOM 2443 N N . LEU A 1 304 ? 0.733 -10.095 -14.626 1.00 53.56 304 LEU A N 1
ATOM 2444 C CA . LEU A 1 304 ? 0.138 -10.920 -13.582 1.00 53.56 304 LEU A CA 1
ATOM 2445 C C . LEU A 1 304 ? 0.020 -10.097 -12.305 1.00 53.56 304 LEU A C 1
ATOM 2447 O O . LEU A 1 304 ? 1.029 -9.732 -11.703 1.00 53.56 304 LEU A O 1
ATOM 2451 N N . CYS A 1 305 ? -1.215 -9.803 -11.900 1.00 56.16 305 CYS A N 1
ATOM 2452 C CA . CYS A 1 305 ? -1.512 -9.188 -10.613 1.00 56.16 305 CYS A CA 1
ATOM 2453 C C . CYS A 1 305 ? -1.920 -10.272 -9.608 1.00 56.16 305 CYS A C 1
ATOM 2455 O O . CYS A 1 305 ? -2.911 -10.978 -9.804 1.00 56.16 305 CYS A O 1
ATOM 2457 N N . HIS A 1 306 ? -1.149 -10.411 -8.533 1.00 59.53 306 HIS A N 1
ATOM 2458 C CA . HIS A 1 306 ? -1.440 -11.334 -7.440 1.00 59.53 306 HIS A CA 1
ATOM 2459 C C . HIS A 1 306 ? -1.738 -10.549 -6.169 1.00 59.53 306 HIS A C 1
ATOM 2461 O O . HIS A 1 306 ? -0.938 -9.714 -5.766 1.00 59.53 306 HIS A O 1
ATOM 2467 N N . HIS A 1 307 ? -2.844 -10.867 -5.505 1.00 57.16 307 HIS A N 1
ATOM 2468 C CA . HIS A 1 307 ? -3.263 -10.265 -4.235 1.00 57.16 307 HIS A CA 1
ATOM 2469 C C . HIS A 1 307 ? -2.677 -11.009 -3.020 1.00 57.16 307 HIS A C 1
ATOM 2471 O O . HIS A 1 307 ? -3.313 -11.090 -1.984 1.00 57.16 307 HIS A O 1
ATOM 2477 N N . GLN A 1 308 ? -1.506 -11.635 -3.141 1.00 60.06 308 GLN A N 1
ATOM 2478 C CA . GLN A 1 308 ? -0.817 -12.223 -1.986 1.00 60.06 308 GLN A CA 1
ATOM 2479 C C . GLN A 1 308 ? 0.677 -12.000 -2.153 1.00 60.06 308 GLN A C 1
ATOM 2481 O O . GLN A 1 308 ? 1.223 -12.515 -3.125 1.00 60.06 308 GLN A O 1
ATOM 2486 N N . ALA A 1 309 ? 1.356 -11.289 -1.257 1.00 56.78 309 ALA A N 1
ATOM 2487 C CA . ALA A 1 309 ? 2.802 -11.082 -1.279 1.00 56.78 309 ALA A CA 1
ATOM 2488 C C . ALA A 1 309 ? 3.510 -12.438 -1.310 1.00 56.78 309 ALA A C 1
ATOM 2490 O O . ALA A 1 309 ? 3.256 -13.329 -0.500 1.00 56.78 309 ALA A O 1
ATOM 2491 N N . LYS A 1 310 ? 4.394 -12.618 -2.291 1.00 65.75 310 LYS A N 1
ATOM 2492 C CA . LYS A 1 310 ? 5.130 -13.873 -2.495 1.00 65.75 310 LYS A CA 1
ATOM 2493 C C . LYS A 1 310 ? 6.619 -13.650 -2.337 1.00 65.75 310 LYS A C 1
ATOM 2495 O O . LYS A 1 310 ? 7.087 -12.592 -2.717 1.00 65.75 310 LYS A O 1
ATOM 2500 N N . SER A 1 311 ? 7.371 -14.628 -1.837 1.00 68.00 311 SER A N 1
ATOM 2501 C CA . SER A 1 311 ? 8.820 -14.504 -1.592 1.00 68.00 311 SER A CA 1
ATOM 2502 C C . SER A 1 311 ? 9.618 -13.970 -2.794 1.00 68.00 311 SER A C 1
ATOM 2504 O O . SER A 1 311 ? 9.174 -14.054 -3.939 1.00 68.00 311 SER A O 1
ATOM 2506 N N . ASP A 1 312 ? 10.822 -13.439 -2.549 1.00 75.19 312 ASP A N 1
ATOM 2507 C CA . ASP A 1 312 ? 11.721 -12.983 -3.626 1.00 75.19 312 ASP A CA 1
ATOM 2508 C C . ASP A 1 312 ? 11.968 -14.099 -4.654 1.00 75.19 312 ASP A C 1
ATOM 2510 O O . ASP A 1 312 ? 11.913 -13.848 -5.852 1.00 75.19 312 ASP A O 1
ATOM 2514 N N . ASN A 1 313 ? 12.121 -15.345 -4.196 1.00 74.25 313 ASN A N 1
ATOM 2515 C CA . ASN A 1 313 ? 12.264 -16.508 -5.076 1.00 74.25 313 ASN A CA 1
ATOM 2516 C C . ASN A 1 313 ? 11.037 -16.718 -5.963 1.00 74.25 313 ASN A C 1
ATOM 2518 O O . ASN A 1 313 ? 11.188 -16.933 -7.156 1.00 74.25 313 ASN A O 1
ATOM 2522 N N . TRP A 1 314 ? 9.830 -16.606 -5.406 1.00 74.88 314 TRP A N 1
ATOM 2523 C CA . TRP A 1 314 ? 8.608 -16.749 -6.192 1.00 74.88 314 TRP A CA 1
ATOM 2524 C C . TRP A 1 314 ? 8.474 -15.633 -7.234 1.00 74.88 314 TRP A C 1
ATOM 2526 O O . TRP A 1 314 ? 8.095 -15.897 -8.373 1.00 74.88 314 TRP A O 1
ATOM 2536 N N . MET A 1 315 ? 8.820 -14.393 -6.864 1.00 74.75 315 MET A N 1
ATOM 2537 C CA . MET A 1 315 ? 8.846 -13.270 -7.806 1.00 74.75 315 MET A CA 1
ATOM 2538 C C . MET A 1 315 ? 9.826 -13.539 -8.946 1.00 74.75 315 MET A C 1
ATOM 2540 O O . MET A 1 315 ? 9.492 -13.328 -10.108 1.00 74.75 315 MET A O 1
ATOM 2544 N N . ILE A 1 316 ? 11.016 -14.042 -8.623 1.00 75.88 316 ILE A N 1
ATOM 2545 C CA . ILE A 1 316 ? 12.039 -14.380 -9.611 1.00 75.88 316 ILE A CA 1
ATOM 2546 C C . ILE A 1 316 ? 11.590 -15.540 -10.506 1.00 75.88 316 ILE A C 1
ATOM 2548 O O . ILE A 1 316 ? 11.714 -15.440 -11.721 1.00 75.88 316 ILE A O 1
ATOM 2552 N N . ASP A 1 317 ? 10.990 -16.590 -9.947 1.00 73.81 317 ASP A N 1
ATOM 2553 C CA . ASP A 1 317 ? 10.440 -17.703 -10.724 1.00 73.81 317 ASP A CA 1
ATOM 2554 C C . ASP A 1 317 ? 9.356 -17.227 -11.701 1.00 73.81 317 ASP A C 1
ATOM 2556 O O . ASP A 1 317 ? 9.337 -17.651 -12.856 1.00 73.81 317 ASP A O 1
ATOM 2560 N N . GLY A 1 318 ? 8.490 -16.299 -11.279 1.00 69.12 318 GLY A N 1
ATOM 2561 C CA . GLY A 1 318 ? 7.499 -15.665 -12.152 1.00 69.12 318 GLY A CA 1
ATOM 2562 C C . GLY A 1 318 ? 8.129 -14.839 -13.278 1.00 69.12 318 GLY A C 1
ATOM 2563 O O . GLY A 1 318 ? 7.673 -14.897 -14.420 1.00 69.12 318 GLY A O 1
ATOM 2564 N N . LEU A 1 319 ? 9.208 -14.112 -12.977 1.00 70.31 319 LEU A N 1
ATOM 2565 C CA . LEU A 1 319 ? 9.975 -13.331 -13.953 1.00 70.31 319 LEU A CA 1
ATOM 2566 C C . LEU A 1 319 ? 10.754 -14.205 -14.944 1.00 70.31 319 LEU A C 1
ATOM 2568 O O . LEU A 1 319 ? 10.970 -13.799 -16.090 1.00 70.31 319 LEU A O 1
ATOM 2572 N N . ASP A 1 320 ? 11.188 -15.386 -14.510 1.00 68.94 320 ASP A N 1
ATOM 2573 C CA . ASP A 1 320 ? 11.958 -16.324 -15.319 1.00 68.94 320 ASP A CA 1
ATOM 2574 C C . ASP A 1 320 ? 11.105 -17.324 -16.099 1.00 68.94 320 ASP A C 1
ATOM 2576 O O . ASP A 1 320 ? 11.618 -17.910 -17.057 1.00 68.94 320 ASP A O 1
ATOM 2580 N N . ALA A 1 321 ? 9.835 -17.504 -15.727 1.00 62.19 321 ALA A N 1
ATOM 2581 C CA . ALA A 1 321 ? 8.922 -18.436 -16.371 1.00 62.19 321 ALA A CA 1
ATOM 2582 C C . ALA A 1 321 ? 8.678 -18.068 -17.848 1.00 62.19 321 ALA A C 1
ATOM 2584 O O . ALA A 1 321 ? 7.888 -17.178 -18.180 1.00 62.19 321 ALA A O 1
ATOM 2585 N N . ASP A 1 322 ? 9.321 -18.817 -18.745 1.00 50.81 322 ASP A N 1
ATOM 2586 C CA . ASP A 1 322 ? 9.033 -18.845 -20.179 1.00 50.81 322 ASP A CA 1
ATOM 2587 C C . ASP A 1 322 ? 7.689 -19.563 -20.412 1.00 50.81 322 ASP A C 1
ATOM 2589 O O . ASP A 1 322 ? 7.648 -20.783 -20.533 1.00 50.81 322 ASP A O 1
ATOM 2593 N N . ASN A 1 323 ? 6.571 -18.825 -20.436 1.00 43.19 323 ASN A N 1
ATOM 2594 C CA . ASN A 1 323 ? 5.248 -19.230 -20.959 1.00 43.19 323 ASN A CA 1
ATOM 2595 C C . ASN A 1 323 ? 4.673 -20.626 -20.572 1.00 43.19 323 ASN A C 1
ATOM 2597 O O . ASN A 1 323 ? 3.716 -21.072 -21.205 1.00 43.19 323 ASN A O 1
ATOM 2601 N N . GLN A 1 324 ? 5.180 -21.334 -19.552 1.00 32.66 324 GLN A N 1
ATOM 2602 C CA . GLN A 1 324 ? 4.787 -22.735 -19.298 1.00 32.66 324 GLN A CA 1
ATOM 2603 C C . GLN A 1 324 ? 4.251 -23.075 -17.908 1.00 32.66 324 GLN A C 1
ATOM 2605 O O . GLN A 1 324 ? 3.951 -24.242 -17.662 1.00 32.66 324 GLN A O 1
ATOM 2610 N N . VAL A 1 325 ? 4.007 -22.108 -17.024 1.00 31.30 325 VAL A N 1
ATOM 2611 C CA . VAL A 1 325 ? 3.280 -22.407 -15.781 1.00 31.30 325 VAL A CA 1
ATOM 2612 C C . VAL A 1 325 ? 2.142 -21.415 -15.589 1.00 31.30 325 VAL A C 1
ATOM 2614 O O . VAL A 1 325 ? 2.258 -20.408 -14.901 1.00 31.30 325 VAL A O 1
ATOM 2617 N N . LEU A 1 326 ? 0.997 -21.741 -16.197 1.00 32.50 326 LEU A N 1
ATOM 2618 C CA . LEU A 1 326 ? -0.295 -21.398 -15.610 1.00 32.50 326 LEU A CA 1
ATOM 2619 C C . LEU A 1 326 ? -0.292 -22.019 -14.213 1.00 32.50 326 LEU A C 1
ATOM 2621 O O . LEU A 1 326 ? -0.494 -23.226 -14.072 1.00 32.50 326 LEU A O 1
ATOM 2625 N N . PHE A 1 327 ? 0.004 -21.218 -13.192 1.00 36.31 327 PHE A N 1
ATOM 2626 C CA . PHE A 1 327 ? -0.151 -21.643 -11.811 1.00 36.31 327 PHE A CA 1
ATOM 2627 C C . PHE A 1 327 ? -1.641 -21.881 -11.583 1.00 36.31 327 PHE A C 1
ATOM 2629 O O . PHE A 1 327 ? -2.417 -20.963 -11.323 1.00 36.31 327 PHE A O 1
ATOM 2636 N N . SER A 1 328 ? -2.052 -23.139 -11.744 1.00 30.38 328 SER A N 1
ATOM 2637 C CA . SER A 1 328 ? -3.328 -23.624 -11.255 1.00 30.38 328 SER A CA 1
ATOM 2638 C C . SER A 1 328 ? -3.423 -23.229 -9.790 1.00 30.38 328 SER A C 1
ATOM 2640 O O . SER A 1 328 ? -2.519 -23.548 -9.015 1.00 30.38 328 SER A O 1
ATOM 2642 N N . GLN A 1 329 ? -4.508 -22.550 -9.428 1.00 31.03 329 GLN A N 1
ATOM 2643 C CA . GLN A 1 329 ? -4.926 -22.395 -8.044 1.00 31.03 329 GLN A CA 1
ATOM 2644 C C . GLN A 1 329 ? -4.876 -23.779 -7.389 1.00 31.03 329 GLN A C 1
ATOM 2646 O O . GLN A 1 329 ? -5.736 -24.617 -7.654 1.00 31.03 329 GLN A O 1
ATOM 2651 N N . GLN A 1 330 ? -3.851 -24.058 -6.586 1.00 25.45 330 GLN A N 1
ATOM 2652 C CA . GLN A 1 330 ? -3.968 -25.132 -5.618 1.00 25.45 330 GLN A CA 1
ATOM 2653 C C . GLN A 1 330 ? -4.767 -24.536 -4.463 1.00 25.45 330 GLN A C 1
ATOM 2655 O O . GLN A 1 330 ? -4.270 -23.616 -3.809 1.00 25.45 330 GLN A O 1
ATOM 2660 N N . PRO A 1 331 ? -6.017 -24.976 -4.230 1.00 29.70 331 PRO A N 1
ATOM 2661 C CA . PRO A 1 331 ? -6.686 -24.634 -2.990 1.00 29.70 331 PRO A CA 1
ATOM 2662 C C . PRO A 1 331 ? -5.809 -25.138 -1.847 1.00 29.70 331 PRO A C 1
ATOM 2664 O O . PRO A 1 331 ? -5.262 -26.240 -1.926 1.00 29.70 331 PRO A O 1
ATOM 2667 N N . ALA A 1 332 ? -5.669 -24.317 -0.808 1.00 33.19 332 ALA A N 1
ATOM 2668 C CA . ALA A 1 332 ? -5.029 -24.713 0.433 1.00 33.19 332 ALA A CA 1
ATOM 2669 C C . ALA A 1 332 ? -5.593 -26.075 0.860 1.00 33.19 332 ALA A C 1
ATOM 2671 O O . ALA A 1 332 ? -6.786 -26.200 1.157 1.00 33.19 332 ALA A O 1
ATOM 2672 N N . GLU A 1 333 ? -4.754 -27.112 0.839 1.00 29.53 333 GLU A N 1
ATOM 2673 C CA . GLU A 1 333 ? -5.113 -28.397 1.414 1.00 29.53 333 GLU A CA 1
ATOM 2674 C C . GLU A 1 333 ? -5.393 -28.157 2.896 1.00 29.53 333 GLU A C 1
ATOM 2676 O O . GLU A 1 333 ? -4.486 -27.944 3.704 1.00 29.53 333 GLU A O 1
ATOM 2681 N N . LYS A 1 334 ? -6.679 -28.184 3.259 1.00 36.31 334 LYS A N 1
ATOM 2682 C CA . LYS A 1 334 ? -7.099 -28.397 4.639 1.00 36.31 334 LYS A CA 1
ATOM 2683 C C . LYS A 1 334 ? -6.482 -29.719 5.073 1.00 36.31 334 LYS A C 1
ATOM 2685 O O . LYS A 1 334 ? -6.991 -30.788 4.740 1.00 36.31 334 LYS A O 1
ATOM 2690 N N . THR A 1 335 ? -5.400 -29.649 5.836 1.00 32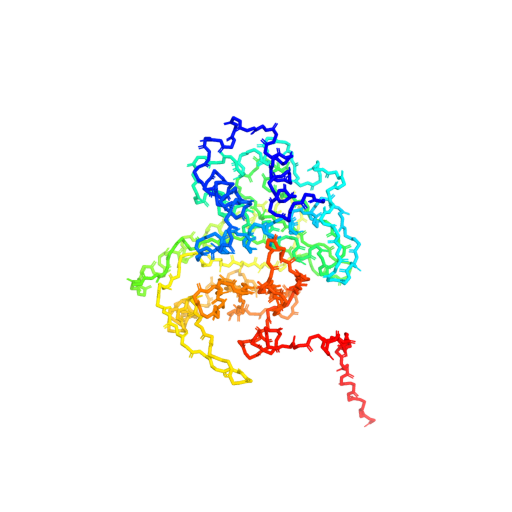.56 335 THR A N 1
ATOM 2691 C CA . THR A 1 335 ? -4.887 -30.785 6.594 1.00 32.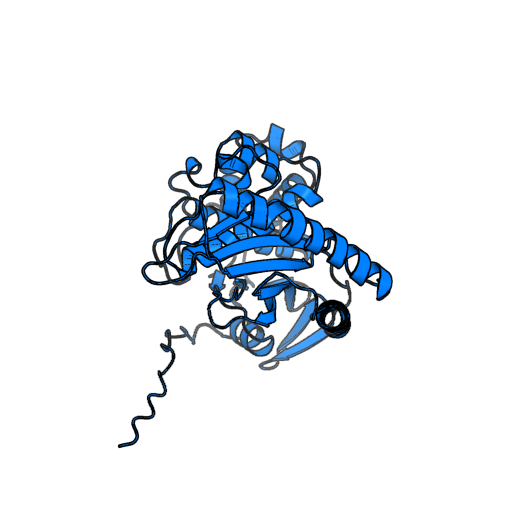56 335 THR A CA 1
ATOM 2692 C C . THR A 1 335 ? -5.857 -31.068 7.738 1.00 32.56 335 THR A C 1
ATOM 2694 O O . THR A 1 335 ? -5.637 -30.741 8.899 1.00 32.56 335 THR A O 1
ATOM 2697 N N . GLY A 1 336 ? -6.984 -31.688 7.390 1.00 31.70 336 GLY A N 1
ATOM 2698 C CA . GLY A 1 336 ? -7.849 -32.354 8.343 1.00 31.70 336 GLY A CA 1
ATOM 2699 C C . GLY A 1 336 ? -7.108 -33.562 8.897 1.00 31.70 336 GLY A C 1
ATOM 2700 O O . GLY A 1 336 ? -7.101 -34.626 8.286 1.00 31.70 336 GLY A O 1
ATOM 2701 N N . LYS A 1 337 ? -6.491 -33.413 10.068 1.00 30.64 337 LYS A N 1
ATOM 2702 C CA . LYS A 1 337 ? -6.262 -34.566 10.935 1.00 30.64 337 LYS A CA 1
ATOM 2703 C C . LYS A 1 337 ? -7.572 -34.870 11.648 1.00 30.64 337 LYS A C 1
ATOM 2705 O O . LYS A 1 337 ? -7.841 -34.342 12.720 1.00 30.64 337 LYS A O 1
ATOM 2710 N N . SER A 1 338 ? -8.378 -35.734 11.040 1.00 35.06 338 SER A N 1
ATOM 2711 C CA . SER A 1 338 ? -9.216 -36.638 11.818 1.00 35.06 338 SER A CA 1
ATOM 2712 C C . SER A 1 338 ? -8.286 -37.634 12.509 1.00 35.06 338 SER A C 1
ATOM 2714 O O . SER A 1 338 ? -7.538 -38.348 11.835 1.00 35.06 338 SER A O 1
ATOM 2716 N N . GLN A 1 339 ? -8.318 -37.688 13.832 1.00 34.03 339 GLN A N 1
ATOM 2717 C CA . GLN A 1 339 ? -7.985 -38.913 14.545 1.00 34.03 339 GLN A CA 1
ATOM 2718 C C . GLN A 1 339 ? -9.160 -39.245 15.456 1.00 34.03 339 GLN A C 1
ATOM 2720 O O . GLN A 1 339 ? -9.620 -38.385 16.208 1.00 34.03 339 GLN A O 1
ATOM 2725 N N . ASP A 1 340 ? -9.645 -40.468 15.255 1.00 45.19 340 ASP A N 1
ATOM 2726 C CA . ASP A 1 340 ? -10.600 -41.199 16.085 1.00 45.19 340 ASP A CA 1
ATOM 2727 C C . ASP A 1 340 ? -10.149 -41.320 17.548 1.00 45.19 340 ASP A C 1
ATOM 2729 O O . ASP A 1 340 ? -8.915 -41.363 17.793 1.00 45.19 340 ASP A O 1
#

Organism: NCBI:txid2565781

Sequence (340 aa):
MPNFADSLREFFLVIASSETEIKENSLLKNRLEKLEEISSEQEIGFDASEALLKSTLDATCLSILSGNIEKKPTESELTIDEITNIGEESDRKEGLNSVSPSKSRSWLFESRVRAWYGNHLNQTFPDLTQECNHESVCEFIIKEEDKETQLVECKRFNSIVDLEDEEIERKFETHYSKASGKQFPSTENLEDIKKCERHLLIGITDYSSEKRKITGNGTEYEVEGCKEEDIEQVKKVIKSNYEDFDVDQITLVWTTLYKDKGKVKGIAERTETIISSPDVIDYEGWNLFGHKDFTGDASFGRLLCHHQAKSDNWMIDGLDADNQVLFSQQPAEKTGKSQD